Protein AF-A0A7R7H8F1-F1 (afdb_monomer)

Foldseek 3Di:
DDDFDKDFAAFWDAWEWEWEDDVKIKIKIKTKDKHQKPAWADWDWAWDDDPAQDPQLETETTTMTTDHDPPDDIDRDIDMDMDMDMDIRQDQCQNRHNHGGNQWYKYDGNHDIDIDGDDDPVVLVVVVVDDDDDHDHDHDHPDPDDDLQACVPHVQVLQDPVNQVCCCVPVVDGPNDLVRCVVCVVVVLVDLVPDDDPPDHDDPVSSVSSVSCVVSVSHD

Mean predicted aligned error: 16.51 Å

Structure (mmCIF, N/CA/C/O backbone):
data_AF-A0A7R7H8F1-F1
#
_entry.id   AF-A0A7R7H8F1-F1
#
loop_
_atom_site.group_PDB
_atom_site.id
_atom_site.type_symbol
_atom_site.label_atom_id
_atom_site.label_alt_id
_atom_site.label_comp_id
_atom_site.label_asym_id
_atom_site.label_entity_id
_atom_site.label_seq_id
_atom_site.pdbx_PDB_ins_code
_atom_site.Cartn_x
_atom_site.Cartn_y
_atom_site.Cartn_z
_atom_site.occupancy
_atom_site.B_iso_or_equiv
_atom_site.auth_seq_id
_atom_site.auth_comp_id
_atom_site.auth_asym_id
_atom_site.auth_atom_id
_atom_site.pdbx_PDB_model_num
ATOM 1 N N . MET A 1 1 ? 22.118 14.966 -23.745 1.00 45.34 1 MET A N 1
ATOM 2 C CA . MET A 1 1 ? 21.900 14.270 -22.461 1.00 45.34 1 MET A CA 1
ATOM 3 C C . MET A 1 1 ? 20.793 13.262 -22.689 1.00 45.34 1 MET A C 1
ATOM 5 O O . MET A 1 1 ? 19.740 13.672 -23.158 1.00 45.34 1 MET A O 1
ATOM 9 N N . ALA A 1 2 ? 21.054 11.969 -22.500 1.00 52.97 2 ALA A N 1
ATOM 10 C CA . ALA A 1 2 ? 20.017 10.952 -22.645 1.00 52.97 2 ALA A CA 1
ATOM 11 C C . ALA A 1 2 ? 19.011 11.127 -21.501 1.00 52.97 2 ALA A C 1
ATOM 13 O O . ALA A 1 2 ? 19.402 11.197 -20.340 1.00 52.97 2 ALA A O 1
ATOM 14 N N . THR A 1 3 ? 17.736 11.294 -21.829 1.00 56.22 3 THR A N 1
ATOM 15 C CA . THR A 1 3 ? 16.681 11.455 -20.830 1.00 56.22 3 THR A CA 1
ATOM 16 C C . THR A 1 3 ? 16.406 10.089 -20.210 1.00 56.22 3 THR A C 1
ATOM 18 O O . THR A 1 3 ? 15.999 9.166 -20.918 1.00 56.22 3 THR A O 1
ATOM 21 N N . ALA A 1 4 ? 16.646 9.941 -18.906 1.00 67.12 4 ALA A N 1
ATOM 22 C CA . ALA A 1 4 ? 16.281 8.730 -18.181 1.00 67.12 4 ALA A CA 1
ATOM 23 C C . ALA A 1 4 ? 14.766 8.505 -18.317 1.00 67.12 4 ALA A C 1
ATOM 25 O O . ALA A 1 4 ? 13.969 9.407 -18.052 1.00 67.12 4 ALA A O 1
ATOM 26 N N . SER A 1 5 ? 14.366 7.322 -18.785 1.00 83.62 5 SER A N 1
ATOM 27 C CA . SER A 1 5 ? 12.956 6.983 -19.007 1.00 83.62 5 SER A CA 1
ATOM 28 C C . SER A 1 5 ? 12.442 6.098 -17.878 1.00 83.62 5 SER A C 1
ATOM 30 O O . SER A 1 5 ? 13.074 5.108 -17.513 1.00 83.62 5 SER A O 1
ATOM 32 N N . VAL A 1 6 ? 11.290 6.456 -17.315 1.00 91.50 6 VAL A N 1
ATOM 33 C CA . VAL A 1 6 ? 10.613 5.671 -16.276 1.00 91.50 6 VAL A CA 1
ATOM 34 C C . VAL A 1 6 ? 9.898 4.485 -16.928 1.00 91.50 6 VAL A C 1
ATOM 36 O O . VAL A 1 6 ? 9.242 4.638 -17.959 1.00 91.50 6 VAL A O 1
ATOM 39 N N . ALA A 1 7 ? 9.999 3.295 -16.337 1.00 92.12 7 ALA A N 1
ATOM 40 C CA . ALA A 1 7 ? 9.235 2.127 -16.769 1.00 92.12 7 ALA A CA 1
ATOM 41 C C . ALA A 1 7 ? 8.853 1.220 -15.597 1.00 92.12 7 ALA A C 1
ATOM 43 O O . ALA A 1 7 ? 9.494 1.243 -14.549 1.00 92.12 7 ALA A O 1
ATOM 44 N N . LYS A 1 8 ? 7.811 0.399 -15.789 1.00 92.62 8 LYS A N 1
ATOM 45 C CA . LYS A 1 8 ? 7.381 -0.581 -14.784 1.00 92.62 8 LYS A CA 1
ATOM 46 C C . LYS A 1 8 ? 8.463 -1.628 -14.537 1.00 92.62 8 LYS A C 1
ATOM 48 O O . LYS A 1 8 ? 9.100 -2.106 -15.479 1.00 92.62 8 LYS A O 1
ATOM 53 N N . VAL A 1 9 ? 8.626 -2.004 -13.273 1.00 92.69 9 VAL A N 1
ATOM 54 C CA . VAL A 1 9 ? 9.500 -3.110 -12.881 1.00 92.69 9 VAL A CA 1
ATOM 55 C C . VAL A 1 9 ? 8.929 -4.435 -13.382 1.00 92.69 9 VAL A C 1
ATOM 57 O O . VAL A 1 9 ? 7.732 -4.566 -13.651 1.00 92.69 9 VAL A O 1
ATOM 60 N N . TYR A 1 10 ? 9.788 -5.442 -13.512 1.00 91.19 10 TYR A N 1
ATOM 61 C CA . TYR A 1 10 ? 9.392 -6.716 -14.095 1.00 91.19 10 TYR A CA 1
ATOM 62 C C . TYR A 1 10 ? 8.406 -7.479 -13.200 1.00 91.19 10 TYR A C 1
ATOM 64 O O . TYR A 1 10 ? 7.364 -7.922 -13.683 1.00 91.19 10 TYR A O 1
ATOM 72 N N . ALA A 1 11 ? 8.695 -7.611 -11.904 1.00 89.56 11 ALA A N 1
ATOM 73 C CA . ALA A 1 11 ? 7.851 -8.343 -10.956 1.00 89.56 11 ALA A CA 1
ATOM 74 C C . ALA A 1 11 ? 7.870 -7.710 -9.560 1.00 89.56 11 ALA A C 1
ATOM 76 O O . ALA A 1 11 ? 8.879 -7.121 -9.176 1.00 89.56 11 ALA A O 1
ATOM 77 N N . VAL A 1 12 ? 6.793 -7.898 -8.791 1.00 92.69 12 VAL A N 1
ATOM 78 C CA . VAL A 1 12 ? 6.728 -7.606 -7.347 1.00 92.69 12 VAL A CA 1
ATOM 79 C C . VAL A 1 12 ? 6.776 -8.909 -6.555 1.00 92.69 12 VAL A C 1
ATOM 81 O O . VAL A 1 12 ? 5.942 -9.795 -6.750 1.00 92.69 12 VAL A O 1
ATOM 84 N N . ASP A 1 13 ? 7.724 -9.014 -5.632 1.00 88.25 13 ASP A N 1
ATOM 85 C CA . ASP A 1 13 ? 7.939 -10.199 -4.800 1.00 88.25 13 ASP A CA 1
ATOM 86 C C . ASP A 1 13 ? 7.329 -10.029 -3.407 1.00 88.25 13 ASP A C 1
ATOM 88 O O . ASP A 1 13 ? 6.681 -10.941 -2.888 1.00 88.25 13 ASP A O 1
ATOM 92 N N . GLU A 1 14 ? 7.471 -8.842 -2.823 1.00 88.75 14 GLU A N 1
ATOM 93 C CA . GLU A 1 14 ? 7.018 -8.522 -1.472 1.00 88.75 14 GLU A CA 1
ATOM 94 C C . GLU A 1 14 ? 6.316 -7.164 -1.476 1.00 88.75 14 GLU A C 1
ATOM 96 O O . GLU A 1 14 ? 6.792 -6.211 -2.093 1.00 88.75 14 GLU A O 1
ATOM 101 N N . LEU A 1 15 ? 5.174 -7.091 -0.796 1.00 91.69 15 LEU A N 1
ATOM 102 C CA . LEU A 1 15 ? 4.429 -5.862 -0.565 1.00 91.69 15 LEU A CA 1
ATOM 103 C C . LEU A 1 15 ? 4.109 -5.805 0.925 1.00 91.69 15 LEU A C 1
ATOM 105 O O . LEU A 1 15 ? 3.525 -6.740 1.473 1.00 91.69 15 LEU A O 1
ATOM 109 N N . GLY A 1 16 ? 4.540 -4.730 1.568 1.00 87.06 16 GLY A N 1
ATOM 110 C CA . GLY A 1 16 ? 4.325 -4.448 2.971 1.00 87.06 16 GLY A CA 1
ATOM 111 C C . GLY A 1 16 ? 3.616 -3.115 3.121 1.00 87.06 16 GLY A C 1
ATOM 112 O O . GLY A 1 16 ? 3.885 -2.153 2.405 1.00 87.06 16 GLY A O 1
ATOM 113 N N . VAL A 1 17 ? 2.693 -3.063 4.069 1.00 88.00 17 VAL A N 1
ATOM 114 C CA . VAL A 1 17 ? 1.985 -1.841 4.426 1.00 88.00 17 VAL A CA 1
ATOM 115 C C . VAL A 1 17 ? 2.057 -1.708 5.931 1.00 88.00 17 VAL A C 1
ATOM 117 O O . VAL A 1 17 ? 1.708 -2.638 6.659 1.00 88.00 17 VAL A O 1
ATOM 120 N N . ARG A 1 18 ? 2.539 -0.560 6.394 1.00 83.12 18 ARG A N 1
ATOM 121 C CA . ARG A 1 18 ? 2.600 -0.208 7.805 1.00 83.12 18 ARG A CA 1
ATOM 122 C C . ARG A 1 18 ? 1.797 1.057 8.020 1.00 83.12 18 ARG A C 1
ATOM 124 O O . ARG A 1 18 ? 1.945 2.044 7.310 1.00 83.12 18 ARG A O 1
ATOM 131 N N . ILE A 1 19 ? 0.938 1.008 9.019 1.00 80.06 19 ILE A N 1
ATOM 132 C CA . ILE A 1 19 ? 0.034 2.090 9.371 1.00 80.06 19 ILE A CA 1
ATOM 133 C C . ILE A 1 19 ? 0.381 2.532 10.782 1.00 80.06 19 ILE A C 1
ATOM 135 O O . ILE A 1 19 ? 0.448 1.700 11.688 1.00 80.06 19 ILE A O 1
ATOM 139 N N . THR A 1 20 ? 0.525 3.838 10.983 1.00 73.31 20 THR A N 1
ATOM 140 C CA . THR A 1 20 ? 0.686 4.413 12.321 1.00 73.31 20 THR A CA 1
ATOM 141 C C . THR A 1 20 ? -0.562 5.197 12.712 1.00 73.31 20 THR A C 1
ATOM 143 O O . THR A 1 20 ? -1.017 6.053 11.964 1.00 73.31 20 THR A O 1
ATOM 146 N N . THR A 1 21 ? -1.111 4.939 13.901 1.00 64.31 21 THR A N 1
ATOM 147 C CA . THR A 1 21 ? -2.336 5.577 14.425 1.00 64.31 21 THR A CA 1
ATOM 148 C C . THR A 1 21 ? -2.023 6.612 15.516 1.00 64.31 21 THR A C 1
ATOM 150 O O . THR A 1 21 ? -2.569 6.555 16.617 1.00 64.31 21 THR A O 1
ATOM 153 N N . THR A 1 22 ? -1.088 7.529 15.260 1.00 62.00 22 THR A N 1
ATOM 154 C CA . THR A 1 22 ? -0.777 8.671 16.147 1.00 62.00 22 THR A CA 1
ATOM 155 C C . THR A 1 22 ? -1.611 9.905 15.765 1.00 62.00 22 THR A C 1
ATOM 157 O O . THR A 1 22 ? -2.428 9.844 14.850 1.00 62.00 22 THR A O 1
ATOM 160 N N . LYS A 1 23 ? -1.415 11.052 16.448 1.00 59.12 23 LYS A N 1
ATOM 161 C CA . LYS A 1 23 ? -2.092 12.337 16.135 1.00 59.12 23 LYS A CA 1
ATOM 162 C C . LYS A 1 23 ? -2.010 12.742 14.653 1.00 59.12 23 LYS A C 1
ATOM 164 O O . LYS A 1 23 ? -2.860 13.501 14.204 1.00 59.12 23 LYS A O 1
ATOM 169 N N . LYS A 1 24 ? -0.993 12.257 13.935 1.00 67.19 24 LYS A N 1
ATOM 170 C CA . LYS A 1 24 ? -0.834 12.370 12.486 1.00 67.19 24 LYS A CA 1
ATOM 171 C C . LYS A 1 24 ? -0.622 10.972 11.909 1.00 67.19 24 LYS A C 1
ATOM 173 O O . LYS A 1 24 ? 0.498 10.458 12.003 1.00 67.19 24 LYS A O 1
ATOM 178 N N . PRO A 1 25 ? -1.677 10.312 11.407 1.00 70.00 25 PRO A N 1
ATOM 179 C CA . PRO A 1 25 ? -1.527 8.981 10.858 1.00 70.00 25 PRO A CA 1
ATOM 180 C C . PRO A 1 25 ? -0.714 9.056 9.570 1.00 70.00 25 PRO A C 1
ATOM 182 O O . PRO A 1 25 ? -1.026 9.837 8.677 1.00 70.00 25 PRO A O 1
ATOM 185 N N . TRP A 1 26 ? 0.339 8.253 9.478 1.00 79.69 26 TRP A N 1
ATOM 186 C CA . TRP A 1 26 ? 1.116 8.104 8.254 1.00 79.69 26 TRP A CA 1
ATOM 187 C C . TRP A 1 26 ? 1.090 6.645 7.822 1.00 79.69 26 TRP A C 1
ATOM 189 O O . TRP A 1 26 ? 1.075 5.719 8.646 1.00 79.69 26 TRP A O 1
ATOM 199 N N . LEU A 1 27 ? 1.022 6.471 6.511 1.00 86.75 27 LEU A N 1
ATOM 200 C CA . LEU A 1 27 ? 0.967 5.196 5.829 1.00 86.75 27 LEU A CA 1
ATOM 201 C C . LEU A 1 27 ? 2.304 4.991 5.126 1.00 86.75 27 LEU A C 1
ATOM 203 O O . LEU A 1 27 ? 2.724 5.819 4.322 1.00 86.75 27 LEU A O 1
ATOM 207 N N . LEU A 1 28 ? 2.959 3.884 5.440 1.00 89.81 28 LEU A N 1
ATOM 208 C CA . LEU A 1 28 ? 4.234 3.493 4.873 1.00 89.81 28 LEU A CA 1
ATOM 209 C C . LEU A 1 28 ? 4.042 2.254 4.014 1.00 89.81 28 LEU A C 1
ATOM 211 O O . LEU A 1 28 ? 3.647 1.198 4.512 1.00 89.81 28 LEU A O 1
ATOM 215 N N . ILE A 1 29 ? 4.330 2.381 2.728 1.00 91.69 29 ILE A N 1
ATOM 216 C CA . ILE A 1 29 ? 4.192 1.303 1.757 1.00 91.69 29 ILE A CA 1
ATOM 217 C C . ILE A 1 29 ? 5.591 0.880 1.341 1.00 91.69 29 ILE A C 1
ATOM 219 O O . ILE A 1 29 ? 6.345 1.674 0.787 1.00 91.69 29 ILE A O 1
ATOM 223 N N . THR A 1 30 ? 5.936 -0.377 1.588 1.00 93.69 30 THR A N 1
ATOM 224 C CA . THR A 1 30 ? 7.207 -0.965 1.172 1.00 93.69 30 THR A CA 1
ATOM 225 C C . THR A 1 30 ? 6.954 -1.985 0.076 1.00 93.69 30 THR A C 1
ATOM 227 O O . THR A 1 30 ? 6.114 -2.872 0.209 1.00 93.69 30 THR A O 1
ATOM 230 N N . ALA A 1 31 ? 7.681 -1.882 -1.030 1.00 93.88 31 ALA A N 1
ATOM 231 C CA . ALA A 1 31 ? 7.593 -2.853 -2.112 1.00 93.88 31 ALA A CA 1
ATOM 232 C C . ALA A 1 31 ? 8.989 -3.335 -2.494 1.00 93.88 31 ALA A C 1
ATOM 234 O O . ALA A 1 31 ? 9.917 -2.542 -2.663 1.00 93.88 31 ALA A O 1
ATOM 235 N N . ARG A 1 32 ? 9.134 -4.652 -2.651 1.00 94.75 32 ARG A N 1
ATOM 236 C CA . ARG A 1 32 ? 10.327 -5.282 -3.221 1.00 94.75 32 ARG A CA 1
ATOM 237 C C . ARG A 1 32 ? 9.949 -6.076 -4.450 1.00 94.75 32 ARG A C 1
ATOM 239 O O . ARG A 1 32 ? 8.924 -6.754 -4.486 1.00 94.75 32 ARG A O 1
ATOM 246 N N . GLY A 1 33 ? 10.798 -6.006 -5.455 1.00 92.38 33 GLY A N 1
A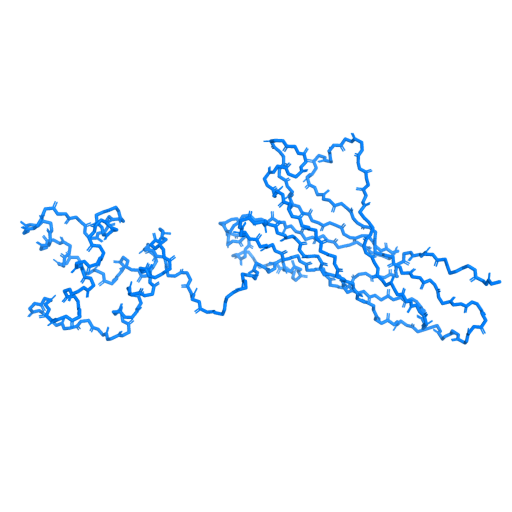TOM 247 C CA . GLY A 1 33 ? 10.575 -6.637 -6.737 1.00 92.38 33 GLY A CA 1
ATOM 248 C C . GLY A 1 33 ? 11.870 -6.897 -7.479 1.00 92.38 33 GLY A C 1
ATOM 249 O O . GLY A 1 33 ? 12.967 -6.792 -6.929 1.00 92.38 33 GLY A O 1
ATOM 250 N N . ARG A 1 34 ? 11.728 -7.223 -8.760 1.00 92.81 34 ARG A N 1
ATOM 251 C CA . ARG A 1 34 ? 12.833 -7.507 -9.674 1.00 92.81 34 ARG A CA 1
ATOM 252 C C . ARG A 1 34 ? 12.670 -6.722 -10.965 1.00 92.81 34 ARG A C 1
ATOM 254 O O . ARG A 1 34 ? 11.554 -6.524 -11.446 1.00 92.81 34 ARG A O 1
ATOM 261 N N . VAL A 1 35 ? 13.792 -6.319 -11.545 1.00 93.50 35 VAL A N 1
ATOM 262 C CA . VAL A 1 35 ? 13.905 -5.746 -12.895 1.00 93.50 35 VAL A CA 1
ATOM 263 C C . VAL A 1 35 ? 14.639 -6.717 -13.815 1.00 93.50 35 VAL A C 1
ATOM 265 O O . VAL A 1 35 ? 15.304 -7.634 -13.346 1.00 93.50 35 VAL A O 1
ATOM 268 N N . ASN A 1 36 ? 14.504 -6.540 -15.127 1.00 89.81 36 ASN A N 1
ATOM 269 C CA . ASN A 1 36 ? 15.007 -7.470 -16.144 1.00 89.81 36 ASN A CA 1
ATOM 270 C C . ASN A 1 36 ? 16.481 -7.266 -16.542 1.00 89.81 36 ASN A C 1
ATOM 272 O O . ASN A 1 36 ? 17.008 -8.057 -17.324 1.00 89.81 36 ASN A O 1
ATOM 276 N 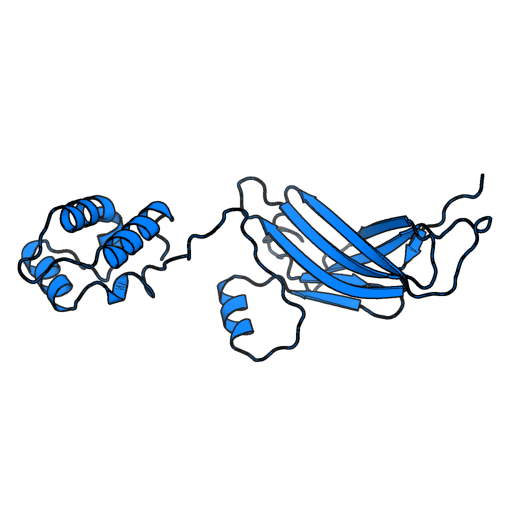N . SER A 1 37 ? 17.137 -6.218 -16.045 1.00 89.38 37 SER A N 1
ATOM 277 C CA . SER A 1 37 ? 18.546 -5.941 -16.325 1.00 89.38 37 SER A CA 1
ATOM 278 C C . SER A 1 37 ? 19.223 -5.216 -15.164 1.00 89.38 37 SER A C 1
ATOM 280 O O . SER A 1 37 ? 18.564 -4.726 -14.247 1.00 89.38 37 SER A O 1
ATOM 282 N N . THR A 1 38 ? 20.550 -5.105 -15.209 1.00 89.00 38 THR A N 1
ATOM 283 C CA . THR A 1 38 ? 21.306 -4.259 -14.276 1.00 89.00 38 THR A CA 1
ATOM 284 C C . THR A 1 38 ? 21.175 -2.775 -14.617 1.00 89.00 38 THR A C 1
ATOM 286 O O . THR A 1 38 ? 20.898 -2.399 -15.756 1.00 89.00 38 THR A O 1
ATOM 289 N N . GLY A 1 39 ? 21.438 -1.920 -13.627 1.00 87.94 39 GLY A N 1
ATOM 290 C CA . GLY A 1 39 ? 21.584 -0.475 -13.823 1.00 87.94 39 GLY A CA 1
ATOM 291 C C . GLY A 1 39 ? 20.296 0.343 -13.714 1.00 87.94 39 GLY A C 1
ATOM 292 O O . GLY A 1 39 ? 20.358 1.555 -13.897 1.00 87.94 39 GLY A O 1
ATOM 293 N N . TRP A 1 40 ? 19.163 -0.284 -13.391 1.00 91.62 40 TRP A N 1
ATOM 294 C CA . TRP A 1 40 ? 17.946 0.436 -13.008 1.00 91.62 40 TRP A CA 1
ATOM 295 C C . TRP A 1 40 ? 18.163 1.222 -11.715 1.00 91.62 40 TRP A C 1
ATOM 297 O O . TRP A 1 40 ? 18.929 0.798 -10.845 1.00 91.62 40 TRP A O 1
ATOM 307 N N . ARG A 1 41 ? 17.503 2.374 -11.592 1.00 91.31 41 ARG A N 1
ATOM 308 C CA . ARG A 1 41 ? 17.664 3.296 -10.455 1.00 91.31 41 ARG A CA 1
ATOM 309 C C . ARG A 1 41 ? 16.326 3.885 -10.034 1.00 91.31 41 ARG A C 1
ATOM 311 O O . ARG A 1 41 ? 15.348 3.756 -10.759 1.00 91.31 41 ARG A O 1
ATOM 318 N N . GLU A 1 42 ? 16.316 4.532 -8.870 1.00 92.12 42 GLU A N 1
ATOM 319 C CA . GLU A 1 42 ? 15.193 5.346 -8.378 1.00 92.12 42 GLU A CA 1
ATOM 320 C C . GLU A 1 42 ? 13.841 4.642 -8.508 1.00 92.12 42 GLU A C 1
ATOM 322 O O . GLU A 1 42 ? 12.953 5.049 -9.254 1.00 92.12 42 GLU A O 1
ATOM 327 N N . ALA A 1 43 ? 13.710 3.530 -7.798 1.00 94.00 43 ALA A N 1
ATOM 328 C CA . ALA A 1 43 ? 12.473 2.781 -7.788 1.00 94.00 43 ALA A CA 1
ATOM 329 C C . ALA A 1 43 ? 11.422 3.508 -6.949 1.00 94.00 43 ALA A C 1
ATOM 331 O O . ALA A 1 43 ? 11.700 3.941 -5.830 1.00 94.00 43 ALA A O 1
ATOM 332 N N . GLN A 1 44 ? 10.221 3.642 -7.494 1.00 95.19 44 GLN A N 1
ATOM 333 C CA . GLN A 1 44 ? 9.154 4.463 -6.938 1.00 95.19 44 GLN A CA 1
ATOM 334 C C . GLN A 1 44 ? 7.796 3.788 -7.140 1.00 95.19 44 GLN A C 1
ATOM 336 O O . GLN A 1 44 ? 7.588 3.024 -8.088 1.00 95.19 44 GLN A O 1
ATOM 341 N N . LEU A 1 45 ? 6.861 4.095 -6.245 1.00 95.19 45 LEU A N 1
ATOM 342 C CA . LEU A 1 45 ? 5.453 3.741 -6.388 1.00 95.19 45 LEU A CA 1
ATOM 343 C C . LEU A 1 45 ? 4.690 4.962 -6.886 1.00 95.19 45 LEU A C 1
ATOM 345 O O . LEU A 1 45 ? 4.698 6.009 -6.243 1.00 95.19 45 LEU A O 1
ATOM 349 N N . VAL A 1 46 ? 4.011 4.817 -8.019 1.00 94.81 46 VAL A N 1
ATOM 350 C CA . VAL A 1 46 ? 3.177 5.873 -8.597 1.00 94.81 46 VAL A CA 1
ATOM 351 C C . VAL A 1 46 ? 1.718 5.519 -8.360 1.00 94.81 46 VAL A C 1
ATOM 353 O O . VAL A 1 46 ? 1.235 4.513 -8.873 1.00 94.81 46 VAL A O 1
ATOM 356 N N . ALA A 1 47 ? 1.022 6.327 -7.563 1.00 92.88 47 ALA A N 1
ATOM 357 C CA . ALA A 1 47 ? -0.389 6.119 -7.251 1.00 92.88 47 ALA A CA 1
ATOM 358 C C . ALA A 1 47 ? -1.281 6.383 -8.472 1.00 92.88 47 ALA A C 1
ATOM 360 O O . ALA A 1 47 ? -1.092 7.369 -9.190 1.00 92.88 47 ALA A O 1
ATOM 361 N N . TYR A 1 48 ? -2.295 5.543 -8.674 1.00 91.12 48 TYR A N 1
ATOM 362 C CA . TYR A 1 48 ? -3.348 5.815 -9.648 1.00 91.12 48 TYR A CA 1
ATOM 363 C C . TYR A 1 48 ? -4.205 6.978 -9.154 1.00 91.12 48 TYR A C 1
ATOM 365 O O . TYR A 1 48 ? -4.646 7.005 -8.004 1.00 91.12 48 TYR A O 1
ATOM 373 N N . THR A 1 49 ? -4.442 7.946 -10.038 1.00 87.44 49 THR A N 1
ATOM 374 C CA . THR A 1 49 ? -5.370 9.047 -9.774 1.00 87.44 49 THR A CA 1
ATOM 375 C C . THR A 1 49 ? -6.753 8.650 -10.261 1.00 87.44 49 THR A C 1
ATOM 377 O O . THR A 1 49 ? -6.947 8.387 -11.448 1.00 87.44 49 THR A O 1
ATOM 380 N N . TYR A 1 50 ? -7.716 8.626 -9.348 1.00 84.06 50 TYR A N 1
ATOM 381 C CA . TYR A 1 50 ? -9.091 8.260 -9.652 1.00 84.06 50 TYR A CA 1
ATOM 382 C C . TYR A 1 50 ? -9.971 9.501 -9.768 1.00 84.06 50 TYR A C 1
ATOM 384 O O . TYR A 1 50 ? -9.939 10.381 -8.913 1.00 84.06 50 TYR A O 1
ATOM 392 N N . LEU A 1 51 ? -10.806 9.542 -10.808 1.00 84.75 51 LEU A N 1
ATOM 393 C CA . LEU A 1 51 ? -11.896 10.520 -10.910 1.00 84.75 51 LEU A CA 1
ATOM 394 C C . LEU A 1 51 ? -13.111 10.110 -10.063 1.00 84.75 51 LEU A C 1
ATOM 396 O O . LEU A 1 51 ? -13.916 10.946 -9.669 1.00 84.75 51 LEU A O 1
ATOM 400 N N . THR A 1 52 ? -13.267 8.814 -9.796 1.00 84.38 52 THR A N 1
ATOM 401 C CA . THR A 1 52 ? -14.349 8.241 -8.989 1.00 84.38 52 THR A CA 1
ATOM 402 C C . THR A 1 52 ? -13.759 7.164 -8.098 1.00 84.38 52 THR A C 1
ATOM 404 O O . THR A 1 52 ? -12.960 6.361 -8.576 1.00 84.38 52 THR A O 1
ATOM 407 N N . ALA A 1 53 ? -14.141 7.155 -6.818 1.00 83.44 53 ALA A N 1
ATOM 408 C CA . ALA A 1 53 ? -13.638 6.177 -5.864 1.00 83.44 53 ALA A CA 1
ATOM 409 C C . ALA A 1 53 ? -13.880 4.740 -6.375 1.00 83.44 53 ALA A C 1
ATOM 411 O O . ALA A 1 53 ? -14.993 4.432 -6.819 1.00 83.44 53 ALA A O 1
ATOM 412 N N . PRO A 1 54 ? -12.861 3.868 -6.341 1.00 86.25 54 PRO A N 1
ATOM 413 C CA . PRO A 1 54 ? -12.986 2.489 -6.791 1.00 86.25 54 PRO A CA 1
ATOM 414 C C . PRO A 1 54 ? -13.949 1.723 -5.883 1.00 86.25 54 PRO A C 1
ATOM 416 O O . PRO A 1 54 ? -13.877 1.862 -4.667 1.00 86.25 54 PRO A O 1
ATOM 419 N N . ALA A 1 55 ? -14.819 0.884 -6.455 1.00 83.38 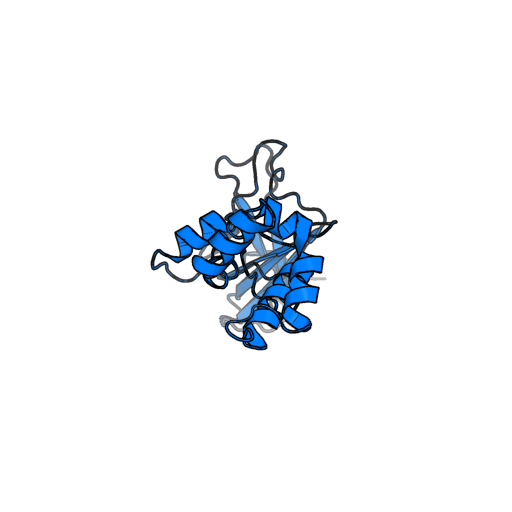55 ALA A N 1
ATOM 420 C CA . ALA A 1 55 ? -15.851 0.152 -5.708 1.00 83.38 55 ALA A CA 1
ATOM 421 C C . ALA A 1 55 ? -15.280 -0.752 -4.597 1.00 83.38 55 ALA A C 1
ATOM 423 O O . ALA A 1 55 ? -15.888 -0.885 -3.536 1.00 83.38 55 ALA A O 1
ATOM 424 N N . ASP A 1 56 ? -14.089 -1.309 -4.819 1.00 84.69 56 ASP A N 1
ATOM 425 C CA . ASP A 1 56 ? -13.414 -2.206 -3.876 1.00 84.69 56 ASP A CA 1
ATOM 426 C C . ASP A 1 56 ? -12.725 -1.449 -2.722 1.00 84.69 56 ASP A C 1
ATOM 428 O O . ASP A 1 56 ? -12.317 -2.051 -1.730 1.00 84.69 56 ASP A O 1
ATOM 432 N N . GLY A 1 57 ? -12.582 -0.120 -2.825 1.00 85.56 57 GLY A N 1
ATOM 433 C CA . GLY A 1 57 ? -11.888 0.708 -1.830 1.00 85.56 57 GLY A CA 1
ATOM 434 C C . GLY A 1 57 ? -10.376 0.481 -1.763 1.00 85.56 57 GLY A C 1
ATOM 435 O O . GLY A 1 57 ? -9.741 0.869 -0.780 1.00 85.56 57 GLY A O 1
ATOM 436 N N . VAL A 1 58 ? -9.795 -0.133 -2.792 1.00 90.44 58 VAL A N 1
ATOM 437 C CA . VAL A 1 58 ? -8.366 -0.454 -2.895 1.00 90.44 58 VAL A CA 1
ATOM 438 C C . VAL A 1 58 ? -7.649 0.627 -3.696 1.00 90.44 58 VAL A C 1
ATOM 440 O O . VAL A 1 58 ? -8.088 0.982 -4.788 1.00 90.44 58 VAL A O 1
ATOM 443 N N . GLN A 1 59 ? -6.541 1.147 -3.165 1.00 90.88 59 GLN A N 1
ATOM 444 C CA . GLN A 1 59 ? -5.690 2.096 -3.886 1.00 90.88 59 GLN A CA 1
ATOM 445 C C . GLN A 1 59 ? -4.669 1.335 -4.727 1.00 90.88 59 GLN A C 1
ATOM 447 O O . GLN A 1 59 ? -3.888 0.537 -4.199 1.00 90.88 59 GLN A O 1
ATOM 452 N N . GLU A 1 60 ? -4.641 1.616 -6.028 1.00 94.00 60 GLU A N 1
ATOM 453 C CA . GLU A 1 60 ? -3.671 1.009 -6.936 1.00 94.00 60 GLU A CA 1
ATOM 454 C C . GLU A 1 60 ? -2.430 1.888 -7.110 1.00 94.00 60 GLU A C 1
ATOM 456 O O . GLU A 1 60 ? -2.488 3.125 -7.089 1.00 94.00 60 GLU A O 1
ATOM 461 N N . PHE A 1 61 ? -1.294 1.220 -7.294 1.00 95.25 61 PHE A N 1
ATOM 462 C CA . PHE A 1 61 ? 0.007 1.810 -7.564 1.00 95.25 61 PHE A CA 1
ATOM 463 C C . PHE A 1 61 ? 0.710 1.051 -8.689 1.00 95.25 61 PHE A C 1
ATOM 465 O O . PHE A 1 61 ? 0.641 -0.176 -8.769 1.00 95.25 61 PHE A O 1
ATOM 472 N N . ASP A 1 62 ? 1.459 1.771 -9.515 1.00 95.81 62 ASP A N 1
ATOM 473 C CA . ASP A 1 62 ? 2.431 1.190 -10.431 1.00 95.81 62 ASP A CA 1
ATOM 474 C C . ASP A 1 62 ? 3.816 1.197 -9.789 1.00 95.81 62 ASP A C 1
ATOM 476 O O . ASP A 1 62 ? 4.300 2.240 -9.346 1.00 95.81 62 ASP A O 1
ATOM 480 N N . PHE A 1 63 ? 4.478 0.039 -9.776 1.00 95.94 63 PHE A N 1
ATOM 481 C CA . PHE A 1 63 ? 5.872 -0.039 -9.362 1.00 95.94 63 PHE A CA 1
ATOM 482 C C . PHE A 1 63 ? 6.771 0.238 -10.564 1.00 95.94 63 PHE A C 1
ATOM 484 O O . PHE A 1 63 ? 6.868 -0.566 -11.495 1.00 95.94 63 PHE A O 1
ATOM 491 N N . VAL A 1 64 ? 7.416 1.401 -10.547 1.00 95.88 64 VAL A N 1
ATOM 492 C CA . VAL A 1 64 ? 8.260 1.898 -11.631 1.00 95.88 64 VAL A CA 1
ATOM 493 C C . VAL A 1 64 ? 9.679 2.170 -11.152 1.00 95.88 64 VAL A C 1
ATOM 495 O O . VAL A 1 64 ? 9.937 2.334 -9.964 1.00 95.88 64 VAL A O 1
ATOM 498 N N . ALA A 1 65 ? 10.615 2.207 -12.088 1.00 94.50 65 ALA A N 1
ATOM 499 C CA . ALA A 1 65 ? 11.994 2.605 -11.853 1.00 94.50 65 ALA A CA 1
ATOM 500 C C . ALA A 1 65 ? 12.553 3.289 -13.107 1.00 94.50 65 ALA A C 1
ATOM 502 O O . ALA A 1 65 ? 12.026 3.126 -14.215 1.00 94.50 65 ALA A O 1
ATOM 503 N N . LEU A 1 66 ? 13.628 4.054 -12.942 1.00 93.69 66 LEU A N 1
ATOM 504 C CA . LEU A 1 66 ? 14.370 4.623 -14.059 1.00 93.69 66 LEU A CA 1
ATOM 505 C C . LEU A 1 66 ? 15.135 3.527 -14.789 1.00 93.69 66 LEU A C 1
ATOM 507 O O . LEU A 1 66 ? 15.887 2.756 -14.181 1.00 93.69 66 LEU A O 1
ATOM 511 N N . ARG A 1 67 ? 14.955 3.485 -16.111 1.00 91.19 67 ARG A N 1
ATOM 512 C CA . ARG A 1 67 ? 15.718 2.596 -16.977 1.00 91.19 67 ARG A CA 1
ATOM 513 C C . ARG A 1 67 ? 17.198 2.972 -16.959 1.00 91.19 67 ARG A C 1
ATOM 515 O O . ARG A 1 67 ? 17.521 4.160 -16.932 1.00 91.19 67 ARG A O 1
ATOM 522 N N . PRO A 1 68 ? 18.089 1.972 -17.037 1.00 89.44 68 PRO A N 1
ATOM 523 C CA . PRO A 1 68 ? 19.511 2.214 -17.220 1.00 89.44 68 PRO A CA 1
ATOM 524 C C . PRO A 1 68 ? 19.779 3.014 -18.496 1.00 89.44 68 PRO A C 1
ATOM 526 O O . PRO A 1 68 ? 19.129 2.804 -19.525 1.00 89.44 68 PRO A O 1
ATOM 529 N N . ASP A 1 69 ? 20.786 3.885 -18.437 1.00 86.38 69 ASP A N 1
ATOM 530 C CA . ASP A 1 69 ? 21.229 4.640 -19.602 1.00 86.38 69 ASP A CA 1
ATOM 531 C C . ASP A 1 69 ? 21.659 3.687 -20.728 1.00 86.38 69 ASP A C 1
ATOM 533 O O . ASP A 1 69 ? 22.411 2.735 -20.482 1.00 86.38 69 ASP A O 1
ATOM 537 N N . PRO A 1 70 ? 21.236 3.936 -21.979 1.00 78.38 70 PRO A N 1
ATOM 538 C CA . PRO A 1 70 ? 21.590 3.083 -23.112 1.00 78.38 70 PRO A CA 1
ATOM 539 C C . PRO A 1 70 ? 23.094 3.098 -23.432 1.00 78.38 70 PRO A C 1
ATOM 541 O O . PRO A 1 70 ? 23.567 2.232 -24.158 1.00 78.38 70 PRO A O 1
ATOM 544 N N . GLY A 1 71 ? 23.849 4.067 -22.899 1.00 79.00 71 GLY A N 1
ATOM 545 C CA . GLY A 1 71 ? 25.306 4.155 -23.041 1.00 79.00 71 GLY A CA 1
ATOM 546 C C . GLY A 1 71 ? 26.104 3.319 -22.034 1.00 79.00 71 GLY A C 1
ATOM 547 O O . GLY A 1 71 ? 27.315 3.187 -22.192 1.00 79.00 71 GLY A O 1
ATOM 548 N N . ASN A 1 72 ? 25.455 2.748 -21.015 1.00 81.12 72 ASN A N 1
ATOM 549 C CA . ASN A 1 72 ? 26.118 1.928 -20.003 1.00 81.12 72 ASN A CA 1
ATOM 550 C C . ASN A 1 72 ? 25.938 0.437 -20.306 1.00 81.12 72 ASN A C 1
ATOM 552 O O . ASN A 1 72 ? 24.933 0.026 -20.879 1.00 81.12 72 ASN A O 1
ATOM 556 N N . ALA A 1 73 ? 26.893 -0.395 -19.881 1.00 78.62 73 ALA A N 1
ATOM 557 C CA . ALA A 1 73 ? 26.771 -1.844 -20.009 1.00 78.62 73 ALA A CA 1
ATOM 558 C C . ALA A 1 73 ? 25.579 -2.367 -19.182 1.00 78.62 73 ALA A C 1
ATOM 560 O O . ALA A 1 73 ? 25.514 -2.165 -17.966 1.00 78.62 73 ALA A O 1
ATOM 561 N N . GLN A 1 74 ? 24.644 -3.049 -19.848 1.00 85.12 74 GLN A N 1
ATOM 562 C CA . GLN A 1 74 ? 23.448 -3.638 -19.243 1.00 85.12 74 GLN A CA 1
ATOM 563 C C . GLN A 1 74 ? 23.520 -5.156 -19.369 1.00 85.12 74 GLN A C 1
ATOM 565 O O . GLN A 1 74 ? 23.547 -5.695 -20.474 1.00 85.12 74 GLN A O 1
ATOM 570 N N . LEU A 1 75 ? 23.546 -5.853 -18.236 1.00 88.69 75 LEU A N 1
ATOM 571 C CA . LEU A 1 75 ? 23.497 -7.308 -18.211 1.00 88.69 75 LEU A CA 1
ATOM 572 C C . LEU A 1 75 ? 22.032 -7.752 -18.092 1.00 88.69 75 LEU A C 1
ATOM 574 O O . LEU A 1 75 ? 21.326 -7.226 -17.226 1.00 88.69 75 LEU A O 1
ATOM 578 N N . PRO A 1 76 ? 21.560 -8.705 -18.919 1.00 88.06 76 PRO A N 1
ATOM 579 C CA . PRO A 1 76 ? 20.178 -9.188 -18.906 1.00 88.06 76 PRO A CA 1
ATOM 580 C C . PRO A 1 76 ? 19.950 -10.180 -17.753 1.00 88.06 76 PRO A C 1
ATOM 582 O O . PRO A 1 76 ? 19.671 -11.359 -17.962 1.00 88.06 76 PRO A O 1
ATOM 585 N N . VAL A 1 77 ? 20.126 -9.711 -16.518 1.00 90.88 77 VAL A N 1
ATOM 586 C CA . VAL A 1 77 ? 19.957 -10.497 -15.292 1.00 90.88 77 VAL A CA 1
ATOM 587 C C . VAL A 1 77 ? 18.887 -9.877 -14.401 1.00 90.88 77 VAL A C 1
ATOM 589 O O . VAL A 1 77 ? 18.784 -8.653 -14.278 1.00 90.88 77 VAL A O 1
ATOM 592 N N . LEU A 1 78 ? 18.098 -10.741 -13.754 1.00 90.19 78 LEU A N 1
ATOM 593 C CA . LEU A 1 78 ? 17.088 -10.316 -12.792 1.00 90.19 78 LEU A CA 1
ATOM 594 C C . LEU A 1 78 ? 17.759 -9.669 -11.580 1.00 90.19 78 LEU A C 1
ATOM 596 O O . LEU A 1 78 ? 18.419 -10.348 -10.796 1.00 90.19 78 LEU A O 1
ATOM 600 N N . THR A 1 79 ? 17.573 -8.361 -11.430 1.00 91.38 79 THR A N 1
ATOM 601 C CA . THR A 1 79 ? 18.188 -7.579 -10.348 1.00 91.38 79 THR A CA 1
ATOM 602 C C . THR A 1 79 ? 17.113 -7.166 -9.342 1.00 91.38 79 THR A C 1
ATOM 604 O O . THR A 1 79 ? 16.045 -6.715 -9.768 1.00 91.38 79 THR A O 1
ATOM 607 N N . PRO A 1 80 ? 17.337 -7.329 -8.025 1.00 93.50 80 PRO A N 1
ATOM 608 C CA . PRO A 1 80 ? 16.373 -6.913 -7.015 1.00 93.50 80 PRO A CA 1
ATOM 609 C C . PRO A 1 80 ? 16.262 -5.389 -6.955 1.00 93.50 80 PRO A C 1
ATOM 611 O O . PRO A 1 80 ? 17.245 -4.668 -7.127 1.00 93.50 80 PRO A O 1
ATOM 614 N N . VAL A 1 81 ? 15.059 -4.903 -6.676 1.00 94.56 81 VAL A N 1
ATOM 615 C CA . VAL A 1 81 ? 14.760 -3.484 -6.516 1.00 94.56 81 VAL A CA 1
ATOM 616 C C . VAL A 1 81 ? 13.760 -3.292 -5.381 1.00 94.56 81 VAL A C 1
ATOM 618 O O . VAL A 1 81 ? 12.859 -4.109 -5.192 1.00 94.56 81 VAL A O 1
ATOM 621 N N . SER A 1 82 ? 13.913 -2.224 -4.607 1.00 94.00 82 SER A N 1
ATOM 622 C CA . SER A 1 82 ? 13.027 -1.911 -3.488 1.00 94.00 82 SER A CA 1
ATOM 623 C C . SER A 1 82 ? 12.681 -0.435 -3.452 1.00 94.00 82 SER A C 1
ATOM 625 O O . SER A 1 82 ? 13.483 0.400 -3.863 1.00 94.00 82 SER A O 1
ATOM 627 N N . THR A 1 83 ? 11.504 -0.127 -2.928 1.00 95.06 83 THR A N 1
ATOM 628 C CA . THR A 1 83 ? 11.023 1.237 -2.747 1.00 95.06 83 THR A CA 1
ATOM 629 C C . THR A 1 83 ? 10.191 1.338 -1.476 1.00 95.06 83 THR A C 1
ATOM 631 O O . THR A 1 83 ? 9.625 0.347 -1.000 1.00 95.06 83 THR A O 1
ATOM 634 N N . GLU A 1 84 ? 10.147 2.546 -0.937 1.00 93.75 84 GLU A N 1
ATOM 635 C CA . GLU A 1 84 ? 9.420 2.910 0.264 1.00 93.75 84 GLU A CA 1
ATOM 636 C C . GLU A 1 84 ? 8.705 4.233 -0.011 1.00 93.75 84 GLU A C 1
ATOM 638 O O . GLU A 1 84 ? 9.325 5.199 -0.457 1.00 93.75 84 GLU A O 1
ATOM 643 N N . LEU A 1 85 ? 7.388 4.246 0.184 1.00 91.25 85 LEU A N 1
ATOM 644 C CA . LEU A 1 85 ? 6.542 5.412 -0.021 1.00 91.25 85 LEU A CA 1
ATOM 645 C C . LEU A 1 85 ? 5.870 5.785 1.296 1.00 91.25 85 LEU A C 1
ATOM 647 O O . LEU A 1 85 ? 5.093 5.007 1.854 1.00 91.25 85 LEU A O 1
ATOM 651 N N . GLU A 1 86 ? 6.151 6.998 1.751 1.00 89.75 86 GLU A N 1
ATOM 652 C CA . GLU A 1 86 ? 5.529 7.617 2.914 1.00 89.75 86 GLU A CA 1
ATOM 653 C C . GLU A 1 86 ? 4.383 8.525 2.471 1.00 89.75 86 GLU A C 1
ATOM 655 O O . GLU A 1 86 ? 4.569 9.455 1.686 1.00 89.75 86 GLU A O 1
ATOM 660 N N . LEU A 1 87 ? 3.189 8.271 2.999 1.00 86.25 87 LEU A N 1
ATOM 661 C CA . LEU A 1 87 ? 2.016 9.112 2.808 1.00 86.25 87 LEU A CA 1
ATOM 662 C C . LEU A 1 87 ? 1.602 9.688 4.174 1.00 86.25 87 LEU A C 1
ATOM 664 O O . LEU A 1 87 ? 1.081 8.947 5.016 1.00 86.25 87 LEU A O 1
ATOM 668 N N . PRO A 1 88 ? 1.867 10.980 4.439 1.00 85.50 88 PRO A N 1
ATOM 669 C CA . PRO A 1 88 ? 1.489 11.627 5.691 1.00 85.50 88 PRO A CA 1
ATOM 670 C C . PRO A 1 88 ? -0.004 11.984 5.727 1.00 85.50 88 PRO A C 1
ATOM 672 O O . PRO A 1 88 ? -0.626 12.200 4.690 1.00 85.50 88 PRO A O 1
ATOM 675 N N . ASP A 1 89 ? -0.551 12.092 6.940 1.00 79.94 89 ASP A N 1
ATOM 676 C CA . ASP A 1 89 ? -1.917 12.552 7.237 1.00 79.94 89 ASP A CA 1
ATOM 677 C C . ASP A 1 89 ? -3.027 11.769 6.494 1.00 79.94 89 ASP A C 1
ATOM 679 O O . ASP A 1 89 ? -4.043 12.319 6.072 1.00 79.94 89 ASP A O 1
ATOM 683 N N . VAL A 1 90 ? -2.848 10.449 6.360 1.00 78.81 90 VAL A N 1
ATOM 684 C CA . VAL A 1 90 ? -3.784 9.558 5.657 1.00 78.81 90 VAL A CA 1
ATOM 685 C C . VAL A 1 90 ? -4.858 9.026 6.609 1.00 78.81 90 VAL A C 1
ATOM 687 O O . VAL A 1 90 ? -4.600 8.170 7.460 1.00 78.81 90 VAL A O 1
ATOM 690 N N . GLY A 1 91 ? -6.094 9.496 6.437 1.00 77.44 91 GLY A N 1
ATOM 691 C CA . GLY A 1 91 ? -7.271 8.979 7.137 1.00 77.44 91 GLY A CA 1
ATOM 692 C C . GLY A 1 91 ? -7.744 7.654 6.543 1.00 77.44 91 GLY A C 1
ATOM 693 O O . GLY A 1 91 ? -8.341 7.624 5.477 1.00 77.44 91 GLY A O 1
ATOM 694 N N . ILE A 1 92 ? -7.499 6.527 7.217 1.00 79.25 92 ILE A N 1
ATOM 695 C CA . ILE A 1 92 ? -7.878 5.196 6.693 1.00 79.25 92 ILE A CA 1
ATOM 696 C C . ILE A 1 92 ? -9.392 5.049 6.568 1.00 79.25 92 ILE A C 1
ATOM 698 O O . ILE A 1 92 ? -9.869 4.386 5.657 1.00 79.25 92 ILE A O 1
ATOM 702 N N . LYS A 1 93 ? -10.156 5.641 7.492 1.00 79.38 93 LYS A N 1
ATOM 703 C CA . LYS A 1 93 ? -11.620 5.504 7.537 1.00 79.38 93 LYS A CA 1
ATOM 704 C C . LYS A 1 93 ? -12.318 6.314 6.446 1.00 79.38 93 LYS A C 1
ATOM 706 O O . LYS A 1 93 ? -13.420 5.962 6.037 1.00 79.38 93 LYS A O 1
ATOM 711 N N . ASP A 1 94 ? -11.666 7.381 6.015 1.00 82.62 94 ASP A N 1
ATOM 712 C CA . ASP A 1 94 ? -12.202 8.449 5.184 1.00 82.62 94 ASP A CA 1
ATOM 713 C C . ASP A 1 94 ? -11.370 8.694 3.911 1.00 82.62 94 ASP A C 1
ATOM 715 O O . ASP A 1 94 ? -11.578 9.690 3.223 1.00 82.62 94 ASP A O 1
ATOM 719 N N . TYR A 1 95 ? -10.470 7.766 3.565 1.00 84.00 95 TYR A N 1
ATOM 720 C CA . TYR A 1 95 ? -9.507 7.891 2.465 1.00 84.00 95 TYR A CA 1
ATOM 721 C C . TYR A 1 95 ? -10.158 8.225 1.119 1.00 84.00 95 TYR A C 1
ATOM 723 O O . TYR A 1 95 ? -9.695 9.101 0.395 1.00 84.00 95 TYR A O 1
ATOM 731 N N . TRP A 1 96 ? -11.259 7.543 0.799 1.00 83.88 96 TRP A N 1
ATOM 732 C CA . TRP A 1 96 ? -12.016 7.744 -0.439 1.00 83.88 96 TRP A CA 1
ATOM 733 C C . TRP A 1 96 ? -13.182 8.734 -0.273 1.00 83.88 96 TRP A C 1
ATOM 735 O O . TRP A 1 96 ? -13.999 8.897 -1.179 1.00 83.88 96 TRP A O 1
ATOM 745 N N . GLY A 1 97 ? -13.289 9.375 0.894 1.00 80.88 97 GLY A N 1
ATOM 746 C CA . GLY A 1 97 ? -14.401 10.223 1.318 1.00 80.88 97 GLY A CA 1
ATOM 747 C C . GLY A 1 97 ? -15.036 9.739 2.625 1.00 80.88 97 GLY A C 1
ATOM 748 O O . GLY A 1 97 ? -14.762 8.645 3.110 1.00 80.88 97 GLY A O 1
ATOM 749 N N . SER A 1 98 ? -15.953 10.530 3.193 1.00 69.75 98 SER A N 1
ATOM 750 C CA . SER A 1 98 ? -16.452 10.381 4.576 1.00 69.75 98 SER A CA 1
ATOM 751 C C . SER A 1 98 ? -17.121 9.045 4.949 1.00 69.75 98 SER A C 1
ATOM 753 O O . SER A 1 98 ? -17.471 8.858 6.111 1.00 69.75 98 SER A O 1
ATOM 755 N N . LYS A 1 99 ? -17.362 8.133 4.000 1.00 72.25 99 LYS A N 1
ATOM 756 C CA . LYS A 1 99 ? -18.024 6.837 4.240 1.00 72.25 99 LYS A CA 1
ATOM 757 C C . LYS A 1 99 ? -17.268 5.631 3.683 1.00 72.25 99 LYS A C 1
ATOM 759 O O . LYS A 1 99 ? -17.785 4.521 3.785 1.00 72.25 99 LYS A O 1
ATOM 764 N N . MET A 1 100 ? -16.094 5.826 3.084 1.00 79.25 100 MET A N 1
ATOM 765 C CA . MET A 1 100 ? -15.410 4.753 2.373 1.00 79.25 100 MET A CA 1
ATOM 766 C C . MET A 1 100 ? -13.950 4.628 2.822 1.00 79.25 100 MET A C 1
ATOM 768 O O . MET A 1 100 ? -13.126 5.482 2.482 1.00 79.25 100 MET A O 1
ATOM 772 N N . PRO A 1 101 ? -13.630 3.571 3.593 1.00 84.31 101 PRO A N 1
ATOM 773 C CA . PRO A 1 101 ? -12.2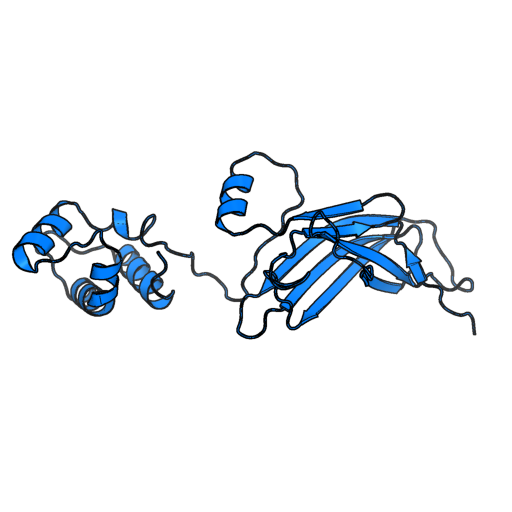85 3.365 4.090 1.00 84.31 101 PRO A CA 1
ATOM 774 C C . PRO A 1 101 ? -11.361 2.824 2.999 1.00 84.31 101 PRO A C 1
ATOM 776 O O . PRO A 1 101 ? -11.808 2.162 2.059 1.00 84.31 101 PRO A O 1
ATOM 779 N N . LEU A 1 102 ? -10.061 3.048 3.169 1.00 86.25 102 LEU A N 1
ATOM 780 C CA . LEU A 1 102 ? -9.033 2.350 2.410 1.00 86.25 102 LEU A CA 1
ATOM 781 C C . LEU A 1 102 ? -9.029 0.877 2.834 1.00 86.25 102 LEU A C 1
ATOM 783 O O . LEU A 1 102 ? -8.669 0.556 3.966 1.00 86.25 102 LEU A O 1
ATOM 787 N N . ARG A 1 103 ? -9.449 -0.005 1.928 1.00 85.88 103 ARG A N 1
ATOM 788 C CA . ARG A 1 103 ? -9.563 -1.449 2.175 1.00 85.88 103 ARG A CA 1
ATOM 789 C C . ARG A 1 103 ? -8.311 -2.233 1.829 1.00 85.88 103 ARG A C 1
ATOM 791 O O . ARG A 1 103 ? -8.123 -3.324 2.350 1.00 85.88 103 ARG A O 1
ATOM 798 N N . GLY A 1 104 ? -7.445 -1.682 0.990 1.00 89.06 104 GLY A N 1
ATOM 799 C CA . GLY A 1 104 ? -6.225 -2.361 0.593 1.00 89.06 104 GLY A CA 1
ATOM 800 C C . GLY A 1 104 ? -5.348 -1.521 -0.313 1.00 89.06 104 GLY A C 1
ATOM 801 O O . GLY A 1 104 ? -5.718 -0.428 -0.751 1.00 89.06 104 GLY A O 1
ATOM 802 N N . ILE A 1 105 ? -4.168 -2.060 -0.588 1.00 92.00 105 ILE A N 1
ATOM 803 C CA . ILE A 1 105 ? -3.175 -1.483 -1.484 1.00 92.00 105 ILE A CA 1
ATOM 804 C C . ILE A 1 105 ? -2.783 -2.539 -2.498 1.00 92.00 105 ILE A C 1
ATOM 806 O O . ILE A 1 105 ? -2.345 -3.631 -2.134 1.00 92.00 105 ILE A O 1
ATOM 810 N N . ARG A 1 106 ? -2.902 -2.195 -3.777 1.00 93.50 106 ARG A N 1
ATOM 811 C CA . ARG A 1 106 ? -2.559 -3.078 -4.886 1.00 93.50 106 ARG A CA 1
ATOM 812 C C . ARG A 1 106 ? -1.436 -2.465 -5.703 1.00 93.50 106 ARG A C 1
ATOM 814 O O . ARG A 1 106 ? -1.519 -1.324 -6.139 1.00 93.50 106 ARG A O 1
ATOM 821 N N . VAL A 1 107 ? -0.377 -3.231 -5.922 1.00 94.81 107 VAL A N 1
ATOM 822 C CA . VAL A 1 107 ? 0.788 -2.812 -6.700 1.00 94.81 107 VAL A CA 1
ATOM 823 C C . VAL A 1 107 ? 0.883 -3.644 -7.971 1.00 94.81 107 VAL A C 1
ATOM 825 O O . VAL A 1 107 ? 0.906 -4.878 -7.930 1.00 94.81 107 VAL A O 1
ATOM 828 N N . HIS A 1 108 ? 0.969 -2.955 -9.104 1.00 93.94 108 HIS A N 1
ATOM 829 C CA . HIS A 1 108 ? 1.097 -3.536 -10.432 1.00 93.94 108 HIS A CA 1
ATOM 830 C C . HIS A 1 108 ? 2.549 -3.480 -10.921 1.00 93.94 108 HIS A C 1
ATOM 832 O O . HIS A 1 108 ? 3.198 -2.432 -10.901 1.00 93.94 108 HIS A O 1
ATOM 838 N N . ALA A 1 109 ? 3.033 -4.617 -11.415 1.00 92.62 109 ALA A N 1
ATOM 839 C CA . ALA A 1 109 ? 4.253 -4.748 -12.203 1.00 92.62 109 ALA A CA 1
ATOM 840 C C . ALA A 1 109 ? 3.920 -5.310 -13.594 1.00 92.62 109 ALA A C 1
ATOM 842 O O . ALA A 1 109 ? 2.756 -5.531 -13.931 1.00 92.62 109 ALA A O 1
ATOM 843 N N . VAL A 1 110 ? 4.940 -5.524 -14.429 1.00 92.00 110 VAL A N 1
ATOM 844 C CA . VAL A 1 110 ? 4.748 -6.051 -15.791 1.00 92.00 110 VAL A CA 1
ATOM 845 C C . VAL A 1 110 ? 4.237 -7.496 -15.780 1.00 92.00 110 VAL A C 1
ATOM 847 O O . VAL A 1 110 ? 3.322 -7.824 -16.527 1.00 92.00 110 VAL A O 1
ATOM 850 N N . SER A 1 111 ? 4.832 -8.366 -14.960 1.00 88.88 111 SER A N 1
ATOM 851 C CA . SER A 1 111 ? 4.525 -9.806 -14.956 1.00 88.88 111 SER A CA 1
ATOM 852 C C . SER A 1 111 ? 3.419 -10.203 -13.981 1.00 88.88 111 SER A C 1
ATOM 854 O O . SER A 1 111 ? 2.759 -11.221 -14.182 1.00 88.88 111 SER A O 1
ATOM 856 N N . ASN A 1 112 ? 3.222 -9.436 -12.910 1.00 91.56 112 ASN A N 1
ATOM 857 C CA . ASN A 1 112 ? 2.281 -9.770 -11.853 1.00 91.56 112 ASN A CA 1
ATOM 858 C C . ASN A 1 112 ? 1.712 -8.525 -11.164 1.00 91.56 112 ASN A C 1
ATOM 860 O O . ASN A 1 112 ? 2.135 -7.392 -11.392 1.00 91.56 112 ASN A O 1
ATOM 864 N N . ARG A 1 113 ? 0.742 -8.768 -10.283 1.00 91.94 113 ARG A N 1
ATOM 865 C CA . ARG A 1 113 ? 0.239 -7.796 -9.314 1.00 91.94 113 ARG A CA 1
ATOM 866 C C . ARG A 1 113 ? 0.231 -8.427 -7.928 1.00 91.94 113 ARG A C 1
ATOM 868 O O . ARG A 1 113 ? 0.014 -9.635 -7.813 1.00 91.94 113 ARG A O 1
ATOM 875 N N . LYS A 1 114 ? 0.451 -7.617 -6.898 1.00 88.69 114 LYS A N 1
ATOM 876 C CA . LYS A 1 114 ? 0.291 -8.013 -5.496 1.00 88.69 114 LYS A CA 1
ATOM 877 C C . LYS A 1 114 ? -0.650 -7.059 -4.795 1.00 88.69 114 LYS A C 1
ATOM 879 O O . LYS A 1 114 ? -0.660 -5.872 -5.094 1.00 88.69 114 LYS A O 1
ATOM 884 N N . GLU A 1 115 ? -1.419 -7.595 -3.868 1.00 90.88 115 GLU A N 1
ATOM 885 C CA . GLU A 1 115 ? -2.407 -6.855 -3.101 1.00 90.88 115 GLU A CA 1
ATOM 886 C C . GLU A 1 115 ? -2.226 -7.172 -1.627 1.00 90.88 115 GLU A C 1
ATOM 888 O O . GLU A 1 115 ? -1.863 -8.293 -1.262 1.00 90.88 115 GLU A O 1
ATOM 893 N N . VAL A 1 116 ? -2.403 -6.148 -0.807 1.00 87.88 116 VAL A N 1
ATOM 894 C CA . VAL A 1 116 ? -2.365 -6.235 0.642 1.00 87.88 116 VAL A CA 1
ATOM 895 C C . VAL A 1 116 ? -3.637 -5.604 1.173 1.00 87.88 116 VAL A C 1
ATOM 897 O O . VAL A 1 116 ? -3.857 -4.404 0.999 1.00 87.88 116 VAL A O 1
ATOM 900 N N . ASP A 1 117 ? -4.443 -6.417 1.842 1.00 85.19 117 ASP A N 1
ATOM 901 C CA . ASP A 1 117 ? -5.662 -5.967 2.497 1.00 85.19 117 ASP A CA 1
ATOM 902 C C . ASP A 1 117 ? -5.333 -5.244 3.805 1.00 85.19 117 ASP A C 1
ATOM 904 O O . ASP A 1 117 ? -4.483 -5.668 4.596 1.00 85.19 117 ASP A O 1
ATOM 908 N N . ILE A 1 118 ? -6.031 -4.139 4.044 1.00 82.69 118 ILE A N 1
ATOM 909 C CA . ILE A 1 118 ? -5.967 -3.366 5.278 1.00 82.69 118 ILE A CA 1
ATOM 910 C C . ILE A 1 118 ? -7.231 -3.689 6.066 1.00 82.69 118 ILE A C 1
ATOM 912 O O . ILE A 1 118 ? -8.302 -3.131 5.832 1.00 82.69 118 ILE A O 1
ATOM 916 N N . LEU A 1 119 ? -7.091 -4.625 7.001 1.00 73.75 119 LEU A N 1
ATOM 917 C CA . LEU A 1 119 ? -8.174 -5.087 7.864 1.00 73.75 119 LEU A CA 1
ATOM 918 C C . LEU A 1 119 ? -8.073 -4.463 9.257 1.00 73.75 119 LEU A C 1
ATOM 920 O O . LEU A 1 119 ? -6.979 -4.166 9.752 1.00 73.75 119 LEU A O 1
ATOM 924 N N . GLY A 1 120 ? -9.221 -4.300 9.918 1.00 67.44 120 GLY A N 1
ATOM 925 C CA . GLY A 1 120 ? -9.249 -3.946 11.336 1.00 67.44 120 GLY A CA 1
ATOM 926 C C . GLY A 1 120 ? -8.626 -5.051 12.195 1.00 67.44 120 GLY A C 1
ATOM 927 O O . GLY A 1 120 ? -8.622 -6.215 11.812 1.00 67.44 120 GLY A O 1
ATOM 928 N N . ARG A 1 121 ? -8.121 -4.722 13.391 1.00 60.81 121 ARG A N 1
ATOM 929 C CA . ARG A 1 121 ? -7.449 -5.698 14.276 1.00 60.81 121 ARG A CA 1
ATOM 930 C C . ARG A 1 121 ? -8.284 -6.959 14.548 1.00 60.81 121 ARG A C 1
ATOM 932 O O . ARG A 1 121 ? -7.745 -8.061 14.515 1.00 60.81 121 ARG A O 1
ATOM 939 N N . SER A 1 122 ? -9.579 -6.799 14.813 1.00 60.09 122 SER A N 1
ATOM 940 C CA . SER A 1 122 ? -10.510 -7.910 15.048 1.00 60.09 122 SER A CA 1
ATOM 941 C C . SER A 1 122 ? -10.696 -8.784 13.805 1.00 60.09 122 SER A C 1
ATOM 943 O O . SER A 1 122 ? -10.673 -10.008 13.900 1.00 60.09 122 SER A O 1
ATOM 945 N N . GLU A 1 123 ? -10.816 -8.162 12.633 1.00 68.44 123 GLU A N 1
ATOM 946 C CA . GLU A 1 123 ? -10.944 -8.844 11.341 1.00 68.44 123 GLU A CA 1
ATOM 947 C C . GLU A 1 123 ? -9.642 -9.560 10.954 1.00 68.44 123 GLU A C 1
ATOM 949 O O . GLU A 1 123 ? -9.675 -10.694 10.492 1.00 68.44 123 GLU A O 1
ATOM 954 N N . ALA A 1 124 ? -8.486 -8.948 11.222 1.00 60.31 124 ALA A N 1
ATOM 955 C CA . ALA A 1 124 ? -7.174 -9.543 10.998 1.00 60.31 124 ALA A CA 1
ATOM 956 C C . ALA A 1 124 ? -6.916 -10.753 11.913 1.00 60.31 124 ALA A C 1
ATOM 958 O O . ALA A 1 124 ? -6.294 -11.723 11.477 1.00 60.31 124 ALA A O 1
ATOM 959 N N . MET A 1 125 ? -7.399 -10.725 13.164 1.00 58.53 125 MET A N 1
ATOM 960 C CA . MET A 1 125 ? -7.350 -11.881 14.069 1.00 58.53 125 MET A CA 1
ATOM 961 C C . MET A 1 125 ? -8.230 -13.030 13.571 1.00 58.53 125 MET A C 1
ATOM 963 O O . MET A 1 125 ? -7.780 -14.172 13.585 1.00 58.53 125 MET A O 1
ATOM 967 N N . ALA A 1 126 ? -9.439 -12.731 13.088 1.00 62.47 126 ALA A N 1
ATOM 968 C CA . ALA A 1 126 ? -10.318 -13.736 12.494 1.00 62.47 126 ALA A CA 1
ATOM 969 C C . ALA A 1 126 ? -9.712 -14.334 11.210 1.00 62.47 126 ALA A C 1
ATOM 971 O O . ALA A 1 126 ? -9.652 -15.550 11.073 1.00 62.47 126 ALA A O 1
ATOM 972 N N . ALA A 1 127 ? -9.172 -13.497 10.319 1.00 59.72 127 ALA A N 1
ATOM 973 C CA . ALA A 1 127 ? -8.526 -13.935 9.081 1.00 59.72 127 ALA A CA 1
ATOM 974 C C . ALA A 1 127 ? -7.225 -14.726 9.325 1.00 59.72 127 ALA A C 1
ATOM 976 O O . ALA A 1 127 ? -6.899 -15.634 8.570 1.00 59.72 127 ALA A O 1
ATOM 977 N N . SER A 1 128 ? -6.484 -14.418 10.398 1.00 53.25 128 SER A N 1
ATOM 978 C CA . SER A 1 128 ? -5.264 -15.156 10.770 1.00 53.25 128 SER A CA 1
ATOM 979 C C . SER A 1 128 ? -5.543 -16.531 11.389 1.00 53.25 128 SER A C 1
ATOM 981 O O . SER A 1 128 ? -4.616 -17.332 11.502 1.00 53.25 128 SER A O 1
ATOM 983 N N . ALA A 1 129 ? -6.782 -16.803 11.815 1.00 61.25 129 ALA A N 1
ATOM 984 C CA . ALA A 1 129 ? -7.197 -18.121 12.294 1.00 61.25 129 ALA A CA 1
ATOM 985 C C . ALA A 1 129 ? -7.406 -19.119 11.139 1.00 61.25 129 ALA A C 1
ATOM 987 O O . ALA A 1 129 ? -7.361 -20.330 11.355 1.00 61.25 129 ALA A O 1
ATOM 988 N N . GLU A 1 130 ? -7.585 -18.624 9.910 1.00 52.31 130 GLU A N 1
ATOM 989 C CA . GLU A 1 130 ? -7.626 -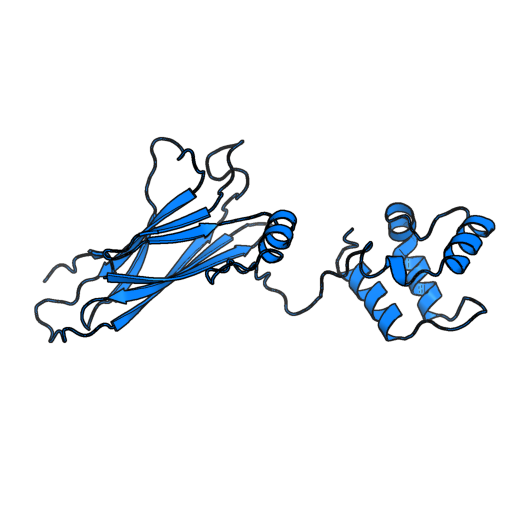19.443 8.702 1.00 52.31 130 GLU A CA 1
ATOM 990 C C . GLU A 1 130 ? -6.203 -19.640 8.135 1.00 52.31 130 GLU A C 1
ATOM 992 O O . GLU A 1 130 ? -5.403 -18.699 8.093 1.00 52.31 130 GLU A O 1
ATOM 997 N N . PRO A 1 131 ? -5.828 -20.851 7.685 1.00 45.88 131 PRO A N 1
ATOM 998 C CA . PRO A 1 131 ? -4.490 -21.109 7.166 1.00 45.88 131 PRO A CA 1
ATOM 999 C C . PRO A 1 131 ? -4.323 -20.484 5.770 1.00 45.88 131 PRO A C 1
ATOM 1001 O O . PRO A 1 131 ? -4.576 -21.138 4.760 1.00 45.88 131 PRO A O 1
ATOM 1004 N N . MET A 1 132 ? -3.883 -19.221 5.691 1.00 44.56 132 MET A N 1
ATOM 1005 C CA . MET A 1 132 ? -3.640 -18.531 4.414 1.00 44.56 132 MET A CA 1
ATOM 1006 C C . MET A 1 132 ? -2.167 -18.268 4.066 1.00 44.56 132 MET A C 1
ATOM 1008 O O . MET A 1 132 ? -1.281 -18.069 4.900 1.00 44.56 132 MET A O 1
ATOM 1012 N N . SER A 1 133 ? -1.935 -18.284 2.750 1.00 44.16 133 SER A N 1
ATOM 1013 C CA . SER A 1 133 ? -0.653 -18.190 2.054 1.00 44.16 133 SER A CA 1
ATOM 1014 C C . SER A 1 133 ? -0.119 -16.750 1.993 1.00 44.16 133 SER A C 1
ATOM 1016 O O . SER A 1 133 ? -0.646 -15.898 1.287 1.00 44.16 133 SER A O 1
ATOM 1018 N N . ARG A 1 134 ? 0.961 -16.511 2.746 1.00 47.06 134 ARG A N 1
ATOM 1019 C CA . ARG A 1 134 ? 2.007 -15.469 2.629 1.00 47.06 134 ARG A CA 1
ATOM 1020 C C . ARG A 1 134 ? 1.738 -14.283 1.676 1.00 47.06 134 ARG A C 1
ATOM 1022 O O . ARG A 1 134 ? 2.280 -14.219 0.574 1.00 47.06 134 ARG A O 1
ATOM 1029 N N . SER A 1 135 ? 1.042 -13.267 2.179 1.00 41.88 135 SER A N 1
ATOM 1030 C CA . SER A 1 135 ? 1.322 -11.832 1.969 1.00 41.88 135 SER A CA 1
ATOM 1031 C C . SER A 1 135 ? 0.715 -11.102 3.171 1.00 41.88 135 SER A C 1
ATOM 1033 O O . SER A 1 135 ? -0.484 -10.870 3.220 1.00 41.88 135 SER A O 1
ATOM 1035 N N . LYS A 1 136 ? 1.513 -10.892 4.225 1.00 42.97 136 LYS A N 1
ATOM 1036 C CA . LYS A 1 136 ? 1.022 -10.464 5.544 1.00 42.97 136 LYS A CA 1
ATOM 1037 C C . LYS A 1 136 ? 1.213 -8.953 5.695 1.00 42.97 136 LYS A C 1
ATOM 1039 O O . LYS A 1 136 ? 2.353 -8.499 5.755 1.00 42.97 136 LYS A O 1
ATOM 1044 N N . ALA A 1 137 ? 0.126 -8.187 5.792 1.00 41.19 137 ALA A N 1
ATOM 1045 C CA . ALA A 1 137 ? 0.184 -6.830 6.333 1.00 41.19 137 ALA A CA 1
ATOM 1046 C C . ALA A 1 137 ? 0.571 -6.937 7.815 1.00 41.19 137 ALA A C 1
ATOM 1048 O O . ALA A 1 137 ? -0.119 -7.606 8.586 1.00 41.19 137 ALA A O 1
ATOM 1049 N N . ILE A 1 138 ? 1.685 -6.331 8.223 1.00 39.50 138 ILE A N 1
ATOM 1050 C CA . ILE A 1 138 ? 2.091 -6.313 9.630 1.00 39.50 138 ILE A CA 1
ATOM 1051 C C . ILE A 1 138 ? 1.783 -4.923 10.178 1.00 39.50 138 ILE A C 1
ATOM 1053 O O . ILE A 1 138 ? 2.429 -3.939 9.819 1.00 39.50 138 ILE A O 1
ATOM 1057 N N . TYR A 1 139 ?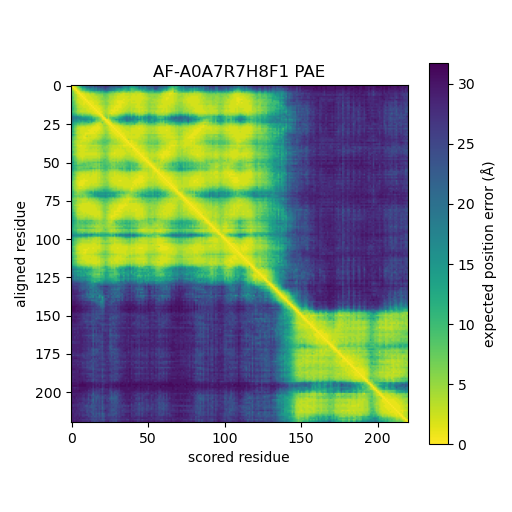 0.817 -4.853 11.092 1.00 39.44 139 TYR A N 1
ATOM 1058 C CA . TYR A 1 139 ? 0.666 -3.708 11.982 1.00 39.44 139 TYR A CA 1
ATOM 1059 C C . TYR A 1 139 ? 1.893 -3.660 12.899 1.00 39.44 139 TYR A C 1
ATOM 1061 O O . TYR A 1 139 ? 1.998 -4.431 13.848 1.00 39.44 139 TYR A O 1
ATOM 1069 N N . VAL A 1 140 ? 2.847 -2.781 12.595 1.00 34.69 140 VAL A N 1
ATOM 1070 C CA . VAL A 1 140 ? 3.988 -2.513 13.477 1.00 34.69 140 VAL A CA 1
ATOM 1071 C C . VAL A 1 140 ? 3.813 -1.119 14.059 1.00 34.69 140 VAL A C 1
ATOM 1073 O O . VAL A 1 140 ? 4.169 -0.127 13.417 1.00 34.69 140 VAL A O 1
ATOM 1076 N N . CYS A 1 141 ? 3.283 -1.055 15.278 1.00 32.81 141 CYS A N 1
ATOM 1077 C CA . CYS A 1 141 ? 3.381 0.132 16.121 1.00 32.81 141 CYS A CA 1
ATOM 1078 C C . CYS A 1 141 ? 4.864 0.393 16.446 1.00 32.81 141 CYS A C 1
ATOM 1080 O O . CYS A 1 141 ? 5.579 -0.554 16.777 1.00 32.81 141 CYS A O 1
ATOM 1082 N N . PRO A 1 142 ? 5.361 1.638 16.384 1.00 41.81 142 PRO A N 1
ATOM 1083 C CA . PRO A 1 142 ? 6.730 1.935 16.772 1.00 41.81 142 PRO A CA 1
ATOM 1084 C C . PRO A 1 142 ? 6.811 2.192 18.283 1.00 41.81 142 PRO A C 1
ATOM 1086 O O . PRO A 1 142 ? 6.947 3.336 18.695 1.00 41.81 142 PRO A O 1
ATOM 1089 N N . ILE A 1 143 ? 6.712 1.139 19.100 1.00 34.62 143 ILE A N 1
ATOM 1090 C CA . ILE A 1 143 ? 7.263 1.075 20.469 1.00 34.62 143 ILE A CA 1
ATOM 1091 C C . ILE A 1 143 ? 7.611 -0.405 20.722 1.00 34.62 143 ILE A C 1
ATOM 1093 O O . ILE A 1 143 ? 6.775 -1.251 20.394 1.00 34.62 143 ILE A O 1
ATOM 1097 N N . PRO A 1 144 ? 8.807 -0.756 21.234 1.00 53.34 144 PRO A N 1
ATOM 1098 C CA . PRO A 1 144 ? 9.122 -2.147 21.536 1.00 53.34 144 PRO A CA 1
ATOM 1099 C C . PRO A 1 144 ? 8.266 -2.615 22.720 1.00 53.34 144 PRO A C 1
ATOM 1101 O O . PRO A 1 144 ? 8.164 -1.911 23.720 1.00 53.34 144 PRO A O 1
ATOM 1104 N N . ASP A 1 145 ? 7.645 -3.780 22.560 1.00 46.28 145 ASP A N 1
ATOM 1105 C CA . ASP A 1 145 ? 7.142 -4.660 23.615 1.00 46.28 145 ASP A CA 1
ATOM 1106 C C . ASP A 1 145 ? 6.350 -4.009 24.761 1.00 46.28 145 ASP A C 1
ATOM 1108 O O . ASP A 1 145 ? 6.845 -3.743 25.854 1.00 46.28 145 ASP A O 1
ATOM 1112 N N . ALA A 1 146 ? 5.045 -3.893 24.551 1.00 45.91 146 ALA A N 1
ATOM 1113 C CA . ALA A 1 146 ? 4.107 -4.314 25.578 1.00 45.91 146 ALA A CA 1
ATOM 1114 C C . ALA A 1 146 ? 3.015 -5.093 24.858 1.00 45.91 146 ALA A C 1
ATOM 1116 O O . ALA A 1 146 ? 2.242 -4.514 24.087 1.00 45.91 146 ALA A O 1
ATOM 1117 N N . ASP A 1 147 ? 2.994 -6.410 25.068 1.00 52.72 147 ASP A N 1
ATOM 1118 C CA . ASP A 1 147 ? 1.820 -7.228 24.802 1.00 52.72 147 ASP A CA 1
ATOM 1119 C C . ASP A 1 147 ? 0.593 -6.427 25.224 1.00 52.72 147 ASP A C 1
ATOM 1121 O O . ASP A 1 147 ? 0.541 -5.881 26.330 1.00 52.72 147 ASP A O 1
ATOM 1125 N N . VAL A 1 148 ? -0.366 -6.275 24.314 1.00 54.75 148 VAL A N 1
ATOM 1126 C CA . VAL A 1 148 ? -1.641 -5.646 24.649 1.00 54.75 148 VAL A CA 1
ATOM 1127 C C . VAL A 1 148 ? -2.374 -6.646 25.528 1.00 54.75 148 VAL A C 1
ATOM 1129 O O . VAL A 1 148 ? -3.194 -7.417 25.042 1.00 54.75 148 VAL A O 1
ATOM 1132 N N . ILE A 1 149 ? -1.997 -6.648 26.803 1.00 62.25 149 ILE A N 1
ATOM 1133 C CA . ILE A 1 149 ? -2.656 -7.334 27.898 1.00 62.25 149 ILE A CA 1
ATOM 1134 C C . ILE A 1 149 ? -4.081 -6.793 27.858 1.00 62.25 149 ILE A C 1
ATOM 1136 O O . ILE A 1 149 ? -4.301 -5.593 28.021 1.00 62.25 149 ILE A O 1
ATOM 1140 N N . SER A 1 150 ? -5.033 -7.642 27.505 1.00 70.56 150 SER A N 1
ATOM 1141 C CA . SER A 1 150 ? -6.448 -7.275 27.454 1.00 70.56 150 SER A CA 1
ATOM 1142 C C . SER A 1 150 ? -7.089 -7.611 28.790 1.00 70.56 150 SER A C 1
ATOM 1144 O O . SER A 1 150 ? -6.663 -8.544 29.479 1.00 70.56 150 SER A O 1
ATOM 1146 N N . PHE A 1 151 ? -8.116 -6.861 29.187 1.00 72.81 151 PHE A N 1
ATOM 1147 C CA . PHE A 1 151 ? -8.771 -7.153 30.454 1.00 72.81 151 PHE A CA 1
ATOM 1148 C C . PHE A 1 151 ? -9.407 -8.541 30.414 1.00 72.81 151 PHE A C 1
ATOM 1150 O O . PHE A 1 151 ? -9.238 -9.319 31.349 1.00 72.81 151 PHE A O 1
ATOM 1157 N N . GLU A 1 152 ? -10.101 -8.871 29.325 1.00 70.50 152 GLU A N 1
ATOM 1158 C CA . GLU A 1 152 ? -10.827 -10.136 29.214 1.00 70.50 152 GLU A CA 1
ATOM 1159 C C . GLU A 1 152 ? -9.924 -11.372 29.140 1.00 70.50 152 GLU A C 1
ATOM 1161 O O . GLU A 1 152 ? -10.254 -12.375 29.775 1.00 70.50 152 GLU A O 1
ATOM 1166 N N . ALA A 1 153 ? -8.813 -11.321 28.395 1.00 72.06 153 ALA A N 1
ATOM 1167 C CA . ALA A 1 153 ? -7.971 -12.502 28.197 1.00 72.06 153 ALA A CA 1
ATOM 1168 C C . ALA A 1 153 ? -6.910 -12.671 29.291 1.00 72.06 153 ALA A C 1
ATOM 1170 O O . ALA A 1 153 ? -6.608 -13.802 29.666 1.00 72.06 153 ALA A O 1
ATOM 1171 N N . ASP A 1 154 ? -6.369 -11.570 29.820 1.00 73.75 154 ASP A N 1
ATOM 1172 C CA . ASP A 1 154 ? -5.139 -11.618 30.614 1.00 73.75 154 ASP A CA 1
ATOM 1173 C C . ASP A 1 154 ? -5.322 -11.180 32.071 1.00 73.75 154 ASP A C 1
ATOM 1175 O O . ASP A 1 154 ? -4.593 -11.659 32.936 1.00 73.75 154 ASP A O 1
ATOM 1179 N N . ILE A 1 155 ? -6.281 -10.290 32.364 1.00 77.25 155 ILE A N 1
ATOM 1180 C CA . ILE A 1 155 ? -6.495 -9.744 33.719 1.00 77.25 155 ILE A CA 1
ATOM 1181 C C . ILE A 1 155 ? -7.661 -10.422 34.443 1.00 77.25 155 ILE A C 1
ATOM 1183 O O . ILE A 1 155 ? -7.554 -10.778 35.614 1.00 77.25 155 ILE A O 1
ATOM 1187 N N . LYS A 1 156 ? -8.776 -10.648 33.748 1.00 78.75 156 LYS A N 1
ATOM 1188 C CA . LYS A 1 156 ? -9.976 -11.311 34.269 1.00 78.75 156 LYS A CA 1
ATOM 1189 C C . LYS A 1 156 ? -9.700 -12.698 34.868 1.00 78.75 156 LYS A C 1
ATOM 1191 O O . LYS A 1 156 ? -10.201 -12.930 35.964 1.00 78.75 156 LYS A O 1
ATOM 1196 N N . PRO A 1 157 ? -8.906 -13.602 34.249 1.00 80.75 157 PRO A N 1
ATOM 1197 C CA . PRO A 1 157 ? -8.625 -14.908 34.854 1.00 80.75 157 PRO A CA 1
ATOM 1198 C C . PRO A 1 157 ? -7.729 -14.836 36.099 1.00 80.75 157 PRO A C 1
ATOM 1200 O O . PRO A 1 157 ? -7.688 -15.804 36.857 1.00 80.75 157 PRO A O 1
ATOM 1203 N N . LEU A 1 158 ? -7.026 -13.720 36.332 1.00 78.44 158 LEU A N 1
ATOM 1204 C CA . LEU A 1 158 ? -6.194 -13.549 37.527 1.00 78.44 158 LEU A CA 1
ATOM 1205 C C . LEU A 1 158 ? -7.045 -13.301 38.784 1.00 78.44 158 LEU A C 1
ATOM 1207 O O . LEU A 1 158 ? -6.634 -13.646 39.892 1.00 78.44 158 LEU A O 1
ATOM 1211 N N . PHE A 1 159 ? -8.252 -12.744 38.633 1.00 79.25 159 PHE A N 1
ATOM 1212 C CA . PHE A 1 159 ? -9.194 -12.593 39.740 1.00 79.25 159 PHE A CA 1
ATOM 1213 C C . PHE A 1 159 ? -9.917 -13.915 40.008 1.00 79.25 159 PHE A C 1
ATOM 1215 O O . PHE A 1 159 ? -10.679 -14.413 39.178 1.00 79.25 159 PHE A O 1
ATOM 1222 N N . ARG A 1 160 ? -9.716 -14.499 41.195 1.00 78.31 160 ARG A N 1
ATOM 1223 C CA . ARG A 1 160 ? -10.399 -15.747 41.553 1.00 78.31 160 ARG A CA 1
ATOM 1224 C C . ARG A 1 160 ? -11.882 -15.470 41.827 1.00 78.31 160 ARG A C 1
ATOM 1226 O O . ARG A 1 160 ? -12.219 -14.416 42.368 1.00 78.31 160 ARG A O 1
ATOM 1233 N N . PRO A 1 161 ? -12.782 -16.442 41.594 1.00 73.75 161 PRO A N 1
ATOM 1234 C CA . PRO A 1 161 ? -14.203 -16.299 41.930 1.00 73.75 161 PRO A CA 1
ATOM 1235 C C . PRO A 1 161 ? -14.447 -15.919 43.401 1.00 73.75 161 PRO A C 1
ATOM 1237 O O . PRO A 1 161 ? -15.387 -15.194 43.719 1.00 73.75 161 PRO A O 1
ATOM 1240 N N . MET A 1 162 ? -13.576 -16.384 44.301 1.00 69.38 162 MET A N 1
ATOM 1241 C CA . MET A 1 162 ? -13.608 -16.034 45.721 1.00 69.38 162 MET A CA 1
ATOM 1242 C C . MET A 1 162 ? -13.283 -14.552 45.962 1.00 69.38 162 MET A C 1
ATOM 1244 O O . MET A 1 162 ? -13.999 -13.899 46.715 1.00 69.38 162 MET A O 1
ATOM 1248 N N . ASP A 1 163 ? -12.282 -14.001 45.267 1.00 74.50 163 ASP A N 1
ATOM 1249 C CA . ASP A 1 163 ? -11.904 -12.584 45.359 1.00 74.50 163 ASP A CA 1
ATOM 1250 C C . ASP A 1 163 ? -13.055 -11.677 44.879 1.00 74.50 163 ASP A C 1
ATOM 1252 O O . ASP A 1 163 ? -13.372 -10.666 45.510 1.00 74.50 163 ASP A O 1
ATOM 1256 N N . VAL A 1 164 ? -13.746 -12.081 43.806 1.00 75.62 164 VAL A N 1
ATOM 1257 C CA . VAL A 1 164 ? -14.932 -11.383 43.278 1.00 75.62 164 VAL A CA 1
ATOM 1258 C C . VAL A 1 164 ? -16.072 -11.381 44.297 1.00 75.62 164 VAL A C 1
ATOM 1260 O O . VAL A 1 164 ? -16.633 -10.323 44.575 1.00 75.62 164 VAL A O 1
ATOM 1263 N N . ASN A 1 165 ? -16.394 -12.538 44.885 1.00 75.56 165 ASN A N 1
ATOM 1264 C CA . ASN A 1 165 ? -17.476 -12.665 45.866 1.00 75.56 165 ASN A CA 1
ATOM 1265 C C . ASN A 1 165 ? -17.208 -11.842 47.132 1.00 75.56 165 ASN A C 1
ATOM 1267 O O . ASN A 1 165 ? -18.112 -11.184 47.646 1.00 75.56 165 ASN A O 1
ATOM 1271 N N . VAL A 1 166 ? -15.965 -11.842 47.620 1.00 72.62 166 VAL A N 1
ATOM 1272 C CA . VAL A 1 166 ? -15.563 -11.069 48.800 1.00 72.62 166 VAL A CA 1
ATOM 1273 C C . VAL A 1 166 ? -15.655 -9.568 48.526 1.00 72.62 166 VAL A C 1
ATOM 1275 O O . VAL A 1 166 ? -16.226 -8.840 49.335 1.00 72.62 166 VAL A O 1
ATOM 1278 N N . MET A 1 167 ? -15.165 -9.086 47.380 1.00 75.44 167 MET A N 1
ATOM 1279 C CA . MET A 1 167 ? -15.250 -7.655 47.049 1.00 75.44 167 MET A CA 1
ATOM 1280 C C . MET A 1 167 ? -16.680 -7.203 46.755 1.00 75.44 167 MET A C 1
ATOM 1282 O O . MET A 1 167 ? -17.066 -6.102 47.152 1.00 75.44 167 MET A O 1
ATOM 1286 N N . GLN A 1 168 ? -17.499 -8.073 46.163 1.00 77.75 168 GLN A N 1
ATOM 1287 C CA . GLN A 1 168 ? -18.920 -7.811 45.974 1.00 77.75 168 GLN A CA 1
ATOM 1288 C C . GLN A 1 168 ? -19.670 -7.740 47.315 1.00 77.75 168 GLN A C 1
ATOM 1290 O O . GLN A 1 168 ? -20.544 -6.889 47.468 1.00 77.75 168 GLN A O 1
ATOM 1295 N N . ALA A 1 169 ? -19.309 -8.575 48.296 1.00 71.38 169 ALA A N 1
ATOM 1296 C CA . ALA A 1 169 ? -19.932 -8.595 49.620 1.00 71.38 169 ALA A CA 1
ATOM 1297 C C . ALA A 1 169 ? -19.440 -7.477 50.562 1.00 71.38 169 ALA A C 1
ATOM 1299 O O . ALA A 1 169 ? -20.234 -6.942 51.331 1.00 71.38 169 ALA A O 1
ATOM 1300 N N . ILE A 1 170 ? -18.149 -7.122 50.521 1.00 67.44 170 ILE A N 1
ATOM 1301 C CA . ILE A 1 170 ? -17.530 -6.158 51.453 1.00 67.44 170 ILE A CA 1
ATOM 1302 C C . ILE A 1 170 ? -17.564 -4.727 50.909 1.00 67.44 170 ILE A C 1
ATOM 1304 O O . ILE A 1 170 ? -17.796 -3.786 51.665 1.00 67.44 170 ILE A O 1
ATOM 1308 N N . ALA A 1 171 ? -17.301 -4.546 49.614 1.00 64.81 171 ALA A N 1
ATOM 1309 C CA . ALA A 1 171 ? -17.084 -3.229 49.017 1.00 64.81 171 ALA A CA 1
ATOM 1310 C C . ALA A 1 171 ? -18.110 -2.858 47.932 1.00 64.81 171 ALA A C 1
ATOM 1312 O O . ALA A 1 171 ? -18.117 -1.717 47.469 1.00 64.81 171 ALA A O 1
ATOM 1313 N N . GLY A 1 172 ? -18.990 -3.791 47.551 1.00 72.19 1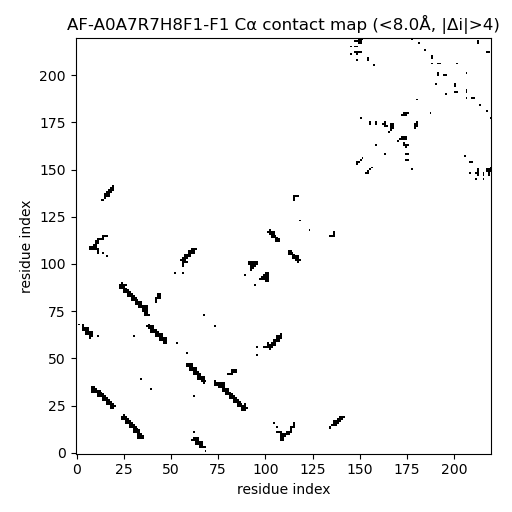72 GLY A N 1
ATOM 1314 C CA . GLY A 1 172 ? -20.136 -3.533 46.678 1.00 72.19 172 GLY A CA 1
ATOM 1315 C C . GLY A 1 172 ? -19.807 -3.335 45.195 1.00 72.19 172 GLY A C 1
ATOM 1316 O O . GLY A 1 172 ? -20.638 -2.789 44.475 1.00 72.19 172 GLY A O 1
ATOM 1317 N N . PHE A 1 173 ? -18.631 -3.761 44.720 1.00 76.62 173 PHE A N 1
ATOM 1318 C CA . PHE A 1 173 ? -18.235 -3.668 43.306 1.00 76.62 173 PHE A CA 1
ATOM 1319 C C . PHE A 1 173 ? -17.707 -5.005 42.771 1.00 76.62 173 PHE A C 1
ATOM 1321 O O . PHE A 1 173 ? -17.294 -5.870 43.546 1.00 76.62 173 PHE A O 1
ATOM 1328 N N . ASN A 1 174 ? -17.745 -5.198 41.447 1.00 78.12 174 ASN A N 1
ATOM 1329 C CA . ASN A 1 174 ? -17.429 -6.485 40.827 1.00 78.12 174 ASN A CA 1
ATOM 1330 C C . ASN A 1 174 ? -16.090 -6.443 40.069 1.00 78.12 174 ASN A C 1
ATOM 1332 O O . ASN A 1 174 ? -15.938 -5.711 39.096 1.00 78.12 174 ASN A O 1
ATOM 1336 N N . LEU A 1 175 ? -15.135 -7.286 40.472 1.00 77.81 175 LEU A N 1
ATOM 1337 C CA . LEU A 1 175 ? -13.799 -7.364 39.862 1.00 77.81 175 LEU A CA 1
ATOM 1338 C C . LEU A 1 175 ? -13.781 -7.954 38.436 1.00 77.81 175 LEU A C 1
ATOM 1340 O O . LEU A 1 175 ? -12.775 -7.847 37.747 1.00 77.81 175 LEU A O 1
ATOM 1344 N N . HIS A 1 176 ? -14.877 -8.550 37.958 1.00 80.50 176 HIS A N 1
ATOM 1345 C CA . HIS A 1 176 ? -15.016 -8.989 36.562 1.00 80.50 176 HIS A CA 1
ATOM 1346 C C . HIS A 1 176 ? -15.596 -7.909 35.643 1.00 80.50 176 HIS A C 1
ATOM 1348 O O . HIS A 1 176 ? -15.718 -8.136 34.437 1.00 80.50 176 HIS A O 1
ATOM 1354 N N . LYS A 1 177 ? -15.968 -6.742 36.181 1.00 80.56 177 LYS A N 1
ATOM 1355 C CA . LYS A 1 177 ? -16.423 -5.608 35.380 1.00 80.56 177 LYS A CA 1
ATOM 1356 C C . LYS A 1 177 ? -15.271 -4.646 35.139 1.00 80.56 177 LYS A C 1
ATOM 1358 O O . LYS A 1 177 ? -14.729 -4.065 36.075 1.00 80.56 177 LYS A O 1
ATOM 136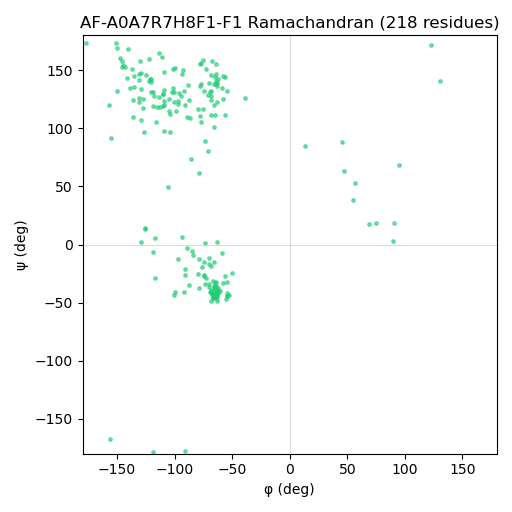3 N N . LEU A 1 178 ? -14.969 -4.419 33.864 1.00 76.06 178 LEU A N 1
ATOM 1364 C CA . LEU A 1 178 ? -13.925 -3.489 33.443 1.00 76.06 178 LEU A CA 1
ATOM 1365 C C . LEU A 1 178 ? -14.126 -2.085 34.024 1.00 76.06 178 LEU A C 1
ATOM 1367 O O . LEU A 1 178 ? -13.166 -1.470 34.467 1.00 76.06 178 LEU A O 1
ATOM 1371 N N . GLU A 1 179 ? -15.359 -1.579 34.054 1.00 75.31 179 GLU A N 1
ATOM 1372 C CA . GLU A 1 179 ? -15.637 -0.227 34.552 1.00 75.31 179 GLU A CA 1
ATOM 1373 C C . GLU A 1 179 ? -15.323 -0.071 36.047 1.00 75.31 179 GLU A C 1
ATOM 1375 O O . GLU A 1 179 ? -14.683 0.907 36.439 1.00 75.31 179 GLU A O 1
ATOM 1380 N N . ASP A 1 180 ? -15.688 -1.067 36.861 1.00 77.31 180 ASP A N 1
ATOM 1381 C CA . ASP A 1 180 ? -15.422 -1.081 38.304 1.00 77.31 180 ASP A CA 1
ATOM 1382 C C . ASP A 1 180 ? -13.916 -1.201 38.590 1.00 77.31 180 ASP A C 1
ATOM 1384 O O . ASP A 1 180 ? -13.376 -0.479 39.434 1.00 77.31 180 ASP A O 1
ATOM 1388 N N . VAL A 1 181 ? -13.216 -2.068 37.847 1.00 80.44 181 VAL A N 1
ATOM 1389 C CA . VAL A 1 181 ? -11.763 -2.256 37.977 1.00 80.44 181 VAL A CA 1
ATOM 1390 C C . VAL A 1 181 ? -11.013 -1.012 37.510 1.00 80.44 181 VAL A C 1
ATOM 1392 O O . VAL A 1 181 ? -10.115 -0.549 38.207 1.00 80.44 181 VAL A O 1
ATOM 1395 N N . ARG A 1 182 ? -11.415 -0.408 36.389 1.00 78.31 182 ARG A N 1
ATOM 1396 C CA . ARG A 1 182 ? -10.822 0.822 35.849 1.00 78.31 182 ARG A CA 1
ATOM 1397 C C . ARG A 1 182 ? -10.988 2.000 36.808 1.00 78.31 182 ARG A C 1
ATOM 1399 O O . ARG A 1 182 ? -10.047 2.756 37.020 1.00 78.31 182 ARG A O 1
ATOM 1406 N N . ALA A 1 183 ? -12.159 2.141 37.429 1.00 80.12 183 ALA A N 1
ATOM 1407 C CA . ALA A 1 183 ? -12.432 3.216 38.382 1.00 80.12 183 ALA A CA 1
ATOM 1408 C C . ALA A 1 183 ? -11.630 3.098 39.694 1.00 80.12 183 ALA A C 1
ATOM 1410 O O . ALA A 1 183 ? -11.528 4.075 40.446 1.00 80.12 183 ALA A O 1
ATOM 1411 N N . LYS A 1 184 ? -11.088 1.912 40.005 1.00 79.69 184 LYS A N 1
ATOM 1412 C CA . LYS A 1 184 ? -10.340 1.625 41.242 1.00 79.69 184 LYS A CA 1
ATOM 1413 C C . LYS A 1 184 ? -8.943 1.047 40.994 1.00 79.69 184 LYS A C 1
ATOM 1415 O O . LYS A 1 184 ? -8.320 0.592 41.952 1.00 79.69 184 LYS A O 1
ATOM 1420 N N . ALA A 1 185 ? -8.437 1.109 39.764 1.00 79.38 185 ALA A N 1
ATOM 1421 C CA . ALA A 1 185 ? -7.226 0.414 39.330 1.00 79.38 185 ALA A CA 1
ATOM 1422 C C . ALA A 1 185 ? -6.002 0.751 40.198 1.00 79.38 185 ALA A C 1
ATOM 1424 O O . ALA A 1 185 ? -5.338 -0.156 40.697 1.00 79.38 185 ALA A O 1
ATOM 1425 N N . ASP A 1 186 ? -5.772 2.035 40.485 1.00 78.19 186 ASP A N 1
ATOM 1426 C CA . ASP A 1 186 ? -4.655 2.480 41.328 1.00 78.19 186 ASP A CA 1
ATOM 1427 C C . ASP A 1 186 ? -4.747 1.947 42.763 1.00 78.19 186 ASP A C 1
ATOM 1429 O O . ASP A 1 186 ? -3.748 1.535 43.347 1.00 78.19 186 ASP A O 1
ATOM 1433 N N . LYS A 1 187 ? -5.960 1.897 43.330 1.00 78.00 187 LYS A N 1
ATOM 1434 C CA . LYS A 1 187 ? -6.183 1.382 44.692 1.00 78.00 187 LYS A CA 1
ATOM 1435 C C . LYS A 1 187 ? -5.987 -0.127 44.766 1.00 78.00 187 LYS A C 1
ATOM 1437 O O . LYS A 1 187 ? -5.498 -0.628 45.774 1.00 78.00 187 LYS A O 1
ATOM 1442 N N . ILE A 1 188 ? -6.388 -0.842 43.716 1.00 78.31 188 ILE A N 1
ATOM 1443 C CA . ILE A 1 188 ? -6.189 -2.288 43.603 1.00 78.31 188 ILE A CA 1
ATOM 1444 C C . ILE A 1 188 ? -4.689 -2.579 43.488 1.00 78.31 188 ILE A C 1
ATOM 1446 O O . ILE A 1 188 ? -4.185 -3.416 44.228 1.00 78.31 188 ILE A O 1
ATOM 1450 N N . LEU A 1 189 ? -3.958 -1.838 42.650 1.00 78.69 189 LEU A N 1
ATOM 1451 C CA . LEU A 1 189 ? -2.512 -2.001 42.483 1.00 78.69 189 LEU A CA 1
ATOM 1452 C C . LEU A 1 189 ? -1.733 -1.698 43.774 1.00 78.69 189 LEU A C 1
ATOM 1454 O O . LEU A 1 189 ? -0.852 -2.468 44.154 1.00 78.69 189 LEU A O 1
ATOM 1458 N N . ASP A 1 190 ? -2.085 -0.626 44.484 1.00 76.69 190 ASP A N 1
ATOM 1459 C CA . ASP A 1 190 ? -1.486 -0.283 45.781 1.00 76.69 190 ASP A CA 1
ATOM 1460 C C . ASP A 1 190 ? -1.725 -1.386 46.829 1.00 76.69 190 ASP A C 1
ATOM 1462 O O . ASP A 1 190 ? -0.818 -1.788 47.567 1.00 76.69 190 ASP A O 1
ATOM 1466 N N . ARG A 1 191 ? -2.931 -1.972 46.829 1.00 75.19 191 ARG A N 1
ATOM 1467 C CA . ARG A 1 191 ? -3.275 -3.080 47.725 1.00 75.19 191 ARG A CA 1
ATOM 1468 C C . ARG A 1 191 ? -2.537 -4.372 47.378 1.00 75.19 191 ARG A C 1
ATOM 1470 O O . ARG A 1 191 ? -2.054 -5.046 48.289 1.00 75.19 191 ARG A O 1
ATOM 1477 N N . LEU A 1 192 ? -2.408 -4.681 46.087 1.00 72.56 192 LEU A N 1
ATOM 1478 C CA . LEU A 1 192 ? -1.674 -5.845 45.583 1.00 72.56 192 LEU A CA 1
ATOM 1479 C C . LEU A 1 192 ? -0.169 -5.755 45.887 1.00 72.56 192 LEU A C 1
ATOM 1481 O O . LEU A 1 192 ? 0.447 -6.775 46.181 1.00 72.56 192 LEU A O 1
ATOM 1485 N N . ARG A 1 193 ? 0.414 -4.547 45.899 1.00 66.94 193 ARG A N 1
ATOM 1486 C CA . ARG A 1 193 ? 1.825 -4.315 46.272 1.00 66.94 193 ARG A CA 1
ATOM 1487 C C . ARG A 1 193 ? 2.108 -4.455 47.768 1.00 66.94 193 ARG A C 1
ATOM 1489 O O . ARG A 1 193 ? 3.229 -4.786 48.141 1.00 66.94 193 ARG A O 1
ATOM 1496 N N . THR A 1 194 ? 1.120 -4.185 48.617 1.00 62.06 194 THR A N 1
ATOM 1497 C CA . THR A 1 194 ? 1.347 -3.998 50.059 1.00 62.06 194 THR A CA 1
ATOM 1498 C C . THR A 1 194 ? 1.089 -5.246 50.908 1.00 62.06 194 THR A C 1
ATOM 1500 O O . THR A 1 194 ? 1.533 -5.253 52.050 1.00 62.06 194 THR A O 1
ATOM 1503 N N . ASN A 1 195 ? 0.461 -6.306 50.368 1.00 56.47 195 ASN A N 1
ATOM 1504 C CA . ASN A 1 195 ? 0.163 -7.597 51.034 1.00 56.47 195 ASN A CA 1
ATOM 1505 C C . ASN A 1 195 ? -1.248 -7.725 51.667 1.00 56.47 195 ASN A C 1
ATOM 1507 O O . ASN A 1 195 ? -1.397 -7.804 52.886 1.00 56.47 195 ASN A O 1
ATOM 1511 N N . MET A 1 196 ? -2.305 -7.780 50.843 1.00 51.50 196 MET A N 1
ATOM 1512 C CA . MET A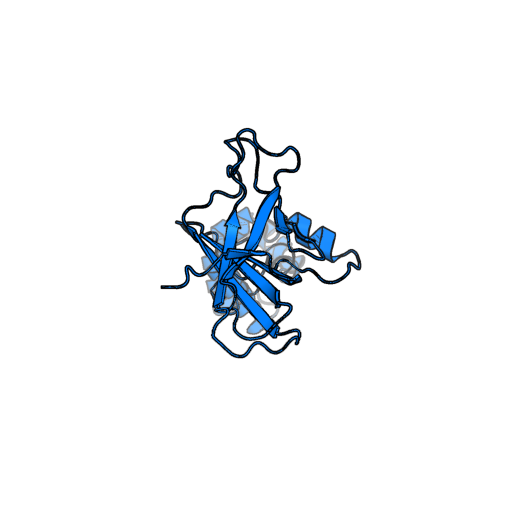 1 196 ? -3.618 -8.345 51.225 1.00 51.50 196 MET A CA 1
ATOM 1513 C C . MET A 1 196 ? -4.390 -8.783 49.963 1.00 51.50 196 MET A C 1
ATOM 1515 O O . MET A 1 196 ? -4.642 -7.934 49.108 1.00 51.50 196 MET A O 1
ATOM 1519 N N . PRO A 1 197 ? -4.757 -10.075 49.835 1.00 51.72 197 PRO A N 1
ATOM 1520 C CA . PRO A 1 197 ? -5.671 -10.732 50.769 1.00 51.72 197 PRO A CA 1
ATOM 1521 C C . PRO A 1 197 ? -5.032 -11.845 51.614 1.00 51.72 197 PRO A C 1
ATOM 1523 O O . PRO A 1 197 ? -3.942 -12.332 51.336 1.00 51.72 197 PRO A O 1
ATOM 1526 N N . CYS A 1 198 ? -5.752 -12.232 52.668 1.00 54.09 198 CYS A N 1
ATOM 1527 C CA . CYS A 1 198 ? -5.356 -13.154 53.742 1.00 54.09 198 CYS A CA 1
ATOM 1528 C C . CYS A 1 198 ? -5.055 -14.608 53.291 1.00 54.09 198 CYS A C 1
ATOM 1530 O O . CYS A 1 198 ? -4.709 -15.428 54.130 1.00 54.09 198 CYS A O 1
ATOM 1532 N N . ASP A 1 199 ? -5.137 -14.908 51.988 1.00 53.16 199 ASP A N 1
ATOM 1533 C CA . ASP A 1 199 ? -5.038 -16.260 51.407 1.00 53.16 199 ASP A CA 1
ATOM 1534 C C . ASP A 1 199 ? -3.831 -16.469 50.466 1.00 53.16 199 ASP A C 1
ATOM 1536 O O . ASP A 1 199 ? -3.701 -17.521 49.840 1.00 53.16 199 ASP A O 1
ATOM 1540 N N . GLY A 1 200 ? -2.933 -15.484 50.345 1.00 56.81 200 GLY A N 1
ATOM 1541 C CA . GLY A 1 200 ? -1.662 -15.631 49.625 1.00 56.81 200 GLY A CA 1
ATOM 1542 C C . GLY A 1 200 ? -1.378 -14.518 48.617 1.00 56.81 200 GLY A C 1
ATOM 1543 O O . GLY A 1 200 ? -2.272 -14.039 47.917 1.00 56.81 200 GLY A O 1
ATOM 1544 N N . LEU A 1 201 ? -0.105 -14.119 48.562 1.00 63.66 201 LEU A N 1
ATOM 1545 C CA . LEU A 1 201 ? 0.421 -13.088 47.669 1.00 63.66 201 LEU A CA 1
ATOM 1546 C C . LEU A 1 201 ? 0.277 -13.494 46.199 1.00 63.66 201 LEU A C 1
ATOM 1548 O O . LEU A 1 201 ? 0.566 -14.634 45.836 1.00 63.66 201 LEU A O 1
ATOM 1552 N N . TRP A 1 202 ? -0.108 -12.540 45.349 1.00 68.19 202 TRP A N 1
ATOM 1553 C CA . TRP A 1 202 ? 0.043 -12.700 43.905 1.00 68.19 202 TRP A CA 1
ATOM 1554 C C . TRP A 1 202 ? 1.530 -12.846 43.545 1.00 68.19 202 TRP A C 1
ATOM 1556 O O . TRP A 1 202 ? 2.369 -12.165 44.150 1.00 68.19 202 TRP A O 1
ATOM 1566 N N . PRO A 1 203 ? 1.879 -13.690 42.559 1.00 72.75 203 PRO A N 1
ATOM 1567 C CA . PRO A 1 203 ? 3.222 -13.711 42.005 1.00 72.75 203 PRO A CA 1
ATOM 1568 C C . PRO A 1 203 ? 3.594 -12.316 41.497 1.00 72.75 203 PRO A C 1
ATOM 1570 O O . PRO A 1 203 ? 2.762 -11.599 40.936 1.00 72.75 203 PRO A O 1
ATOM 1573 N N . ALA A 1 204 ? 4.863 -11.935 41.650 1.00 68.62 204 ALA A N 1
ATOM 1574 C CA . ALA A 1 204 ? 5.353 -10.642 41.171 1.00 68.62 204 ALA A CA 1
ATOM 1575 C C . ALA A 1 204 ? 5.106 -10.442 39.660 1.00 68.62 204 ALA A C 1
ATOM 1577 O O . ALA A 1 204 ? 4.926 -9.312 39.211 1.00 68.62 204 ALA A O 1
ATOM 1578 N N . GLU A 1 205 ? 5.042 -11.536 38.898 1.00 71.44 205 GLU A N 1
ATOM 1579 C CA . GLU A 1 205 ? 4.717 -11.549 37.469 1.00 71.44 205 GLU A CA 1
ATOM 1580 C C . GLU A 1 205 ? 3.278 -11.089 37.185 1.00 71.44 205 GLU A C 1
ATOM 1582 O O . GLU A 1 205 ? 3.063 -10.273 36.290 1.00 71.44 205 GLU A O 1
ATOM 1587 N N . ASP A 1 206 ? 2.302 -11.527 37.984 1.00 74.94 206 ASP A N 1
ATOM 1588 C CA . ASP A 1 206 ? 0.892 -11.156 37.809 1.00 74.94 206 ASP A CA 1
ATOM 1589 C C . ASP A 1 206 ? 0.642 -9.702 38.233 1.00 74.94 206 ASP A C 1
ATOM 1591 O O . ASP A 1 206 ? -0.132 -8.977 37.602 1.00 74.94 206 ASP A O 1
ATOM 1595 N N . VAL A 1 207 ? 1.362 -9.230 39.259 1.00 77.56 207 VAL A N 1
ATOM 1596 C CA . VAL A 1 207 ? 1.350 -7.815 39.667 1.00 77.56 207 VAL A CA 1
ATOM 1597 C C . VAL A 1 207 ? 1.971 -6.934 38.581 1.00 77.56 207 VAL A C 1
ATOM 1599 O O . VAL A 1 207 ? 1.418 -5.882 38.254 1.00 77.56 207 VAL A O 1
ATOM 1602 N N . ALA A 1 208 ? 3.083 -7.368 37.979 1.00 77.81 208 ALA A N 1
ATOM 1603 C CA . ALA A 1 208 ? 3.711 -6.664 36.865 1.00 77.81 208 ALA A CA 1
ATOM 1604 C C . ALA A 1 208 ? 2.805 -6.636 35.622 1.00 77.81 208 ALA A C 1
ATOM 1606 O O . ALA A 1 208 ? 2.738 -5.611 34.944 1.00 77.81 208 ALA A O 1
ATOM 1607 N N . ARG A 1 209 ? 2.055 -7.715 35.356 1.00 76.62 209 ARG A N 1
ATOM 1608 C CA . ARG A 1 209 ? 1.068 -7.788 34.267 1.00 76.62 209 ARG A CA 1
ATOM 1609 C C . ARG A 1 209 ? -0.095 -6.815 34.493 1.00 76.62 209 ARG A C 1
ATOM 1611 O O . ARG A 1 209 ? -0.477 -6.093 33.573 1.00 76.62 209 ARG A O 1
ATOM 1618 N N . PHE A 1 210 ? -0.599 -6.714 35.724 1.00 78.38 210 PHE A N 1
ATOM 1619 C CA . PHE A 1 210 ? -1.625 -5.731 36.089 1.00 78.38 210 PHE A CA 1
ATOM 1620 C C . PHE A 1 210 ? -1.110 -4.282 35.994 1.00 78.38 210 PHE A C 1
ATOM 1622 O O . PHE A 1 210 ? -1.802 -3.401 35.484 1.00 78.38 210 PHE A O 1
ATOM 1629 N N . GLU A 1 211 ? 0.133 -4.025 36.411 1.00 78.88 211 GLU A N 1
ATOM 1630 C CA . GLU A 1 211 ? 0.766 -2.709 36.265 1.00 78.88 211 GLU A CA 1
ATOM 1631 C C . GLU A 1 211 ? 0.974 -2.324 34.796 1.00 78.88 211 GLU A C 1
ATOM 1633 O O . GLU A 1 211 ? 0.719 -1.181 34.407 1.00 78.88 211 GLU A O 1
ATOM 1638 N N . ALA A 1 212 ? 1.421 -3.274 33.973 1.00 77.94 212 ALA A N 1
ATOM 1639 C CA . ALA A 1 212 ? 1.599 -3.083 32.541 1.00 77.94 212 ALA A CA 1
ATOM 1640 C C . ALA A 1 212 ? 0.265 -2.774 31.847 1.00 77.94 212 ALA A C 1
ATOM 1642 O O . ALA A 1 212 ? 0.218 -1.890 30.995 1.00 77.94 212 ALA A O 1
ATOM 1643 N N . TRP A 1 213 ? -0.834 -3.405 32.269 1.00 79.75 213 TRP A N 1
ATOM 1644 C CA . TRP A 1 213 ? -2.180 -3.093 31.780 1.00 79.75 213 TRP A CA 1
ATOM 1645 C C . TRP A 1 213 ? -2.634 -1.665 32.128 1.00 79.75 213 TRP A C 1
ATOM 1647 O O . TRP A 1 213 ? -3.169 -0.951 31.273 1.00 79.75 213 TRP A O 1
ATOM 1657 N N . ILE A 1 214 ? -2.364 -1.204 33.356 1.00 78.12 214 ILE A N 1
ATOM 1658 C CA . ILE A 1 214 ? -2.661 0.175 33.777 1.00 78.12 214 ILE A CA 1
ATOM 1659 C C . ILE A 1 214 ? -1.828 1.177 32.965 1.00 78.12 214 ILE A C 1
ATOM 1661 O O . ILE A 1 214 ? -2.377 2.142 32.428 1.00 78.12 214 ILE A O 1
ATOM 1665 N N . LYS A 1 215 ? -0.520 0.926 32.804 1.00 73.88 215 LYS A N 1
ATOM 1666 C CA . LYS A 1 215 ? 0.376 1.756 31.976 1.00 73.88 215 LYS A CA 1
ATOM 1667 C C . LYS A 1 215 ? -0.002 1.735 30.493 1.00 73.88 215 LYS A C 1
ATOM 1669 O O . LYS A 1 215 ? 0.159 2.746 29.815 1.00 73.88 215 LYS A O 1
ATOM 1674 N N . GLY A 1 216 ? -0.540 0.616 30.012 1.00 67.12 216 GLY A N 1
ATOM 1675 C CA . GLY A 1 216 ? -1.038 0.417 28.650 1.00 67.12 216 GLY A CA 1
ATOM 1676 C C . GLY A 1 216 ? -2.369 1.114 28.347 1.00 67.12 216 GLY A C 1
ATOM 1677 O O . GLY A 1 216 ? -2.870 1.004 27.230 1.00 67.12 216 GLY A O 1
ATOM 1678 N N . GLY A 1 217 ? -2.944 1.847 29.306 1.00 68.06 217 GLY A N 1
ATOM 1679 C CA . GLY A 1 217 ? -4.151 2.647 29.097 1.00 68.06 217 GLY A CA 1
ATOM 1680 C C . GLY A 1 217 ? -5.465 1.915 29.373 1.00 68.06 217 GLY A C 1
ATOM 1681 O O . GLY A 1 217 ? -6.509 2.404 28.942 1.00 68.06 217 GLY A O 1
ATOM 1682 N N . MET A 1 218 ? -5.433 0.795 30.113 1.00 64.56 218 MET A N 1
ATOM 1683 C CA . MET A 1 218 ? -6.620 0.041 30.552 1.00 64.56 218 MET A CA 1
ATOM 1684 C C . MET A 1 218 ? -7.510 -0.395 29.376 1.00 64.56 218 MET A C 1
ATOM 1686 O O . MET A 1 218 ? -8.709 -0.105 29.330 1.00 64.56 218 MET A O 1
ATOM 1690 N N . ALA A 1 219 ? -6.890 -1.060 28.398 1.00 60.41 219 ALA A N 1
ATOM 1691 C CA . ALA A 1 219 ? -7.577 -1.625 27.242 1.00 60.41 219 ALA A CA 1
ATOM 1692 C C . ALA A 1 219 ? -8.555 -2.734 27.672 1.00 60.41 219 ALA A C 1
ATOM 1694 O O . ALA A 1 219 ? -8.227 -3.547 28.540 1.00 60.41 219 ALA A O 1
ATOM 1695 N N . ALA A 1 220 ? -9.751 -2.746 27.076 1.00 54.25 220 ALA A N 1
ATOM 1696 C CA . ALA A 1 220 ? -10.732 -3.814 27.265 1.00 54.25 220 ALA A CA 1
ATOM 1697 C C . ALA A 1 220 ? -10.289 -5.107 26.578 1.00 54.25 220 ALA A C 1
ATOM 1699 O O . ALA A 1 220 ? -9.834 -5.011 25.416 1.00 54.25 220 ALA A O 1
#

Secondary structure (DSSP, 8-state):
-PPPPEEE-SEEEEEEEEEE-SSS-EEEEEEEEEESSTT-EEEEEEEPPPSS--TT-EEEEEEEEEPPPTTS----S-EEEEEEEEETT--TTTTTSTT----EEEEE-SS-EEEEE---HHHHHHHHTS---S-------SS-------IIIIIGGGS-HHHHHHHHHHTS--TT-HHHHHHHHHHHHHHHHHT--TT-PPPHHHHHHHHHHHHTT---

Nearest PDB structures (foldseek):
  8xrv-assembly2_F  TM=2.887E-01  e=1.556E-01  Cellulosimicrobium
  4zod-assembly1_B  TM=2.913E-01  e=5.965E-01  Listeria innocua Clip11262
  4zod-assembly1_A  TM=2.903E-01  e=7.616E-01  Listeria innocua Clip11262
  4zoe-assembly1_A  TM=2.614E-01  e=4.966E-01  Listeria innocua Clip11262
  4zo9-assembly1_B  TM=2.934E-01  e=1.791E+00  Listeria innocua Clip11262

Solvent-accessible surface area (backbone atoms only — not comparable to full-atom values): 12898 Å² total; per-residue (Å²): 131,87,78,77,47,76,42,66,28,39,33,68,76,45,66,41,48,33,56,43,91,56,103,63,20,34,39,38,39,38,41,33,27,31,29,66,35,45,67,59,44,77,46,42,75,46,70,68,84,72,96,59,76,55,93,79,30,49,51,46,26,39,37,29,23,29,48,45,61,90,89,52,93,64,50,86,39,80,30,81,45,64,31,74,49,80,42,74,71,53,49,52,64,38,60,69,37,93,86,36,37,48,36,25,44,32,41,37,31,72,76,40,72,50,70,36,66,53,63,55,72,71,56,45,54,57,57,65,73,47,97,73,85,90,66,68,57,51,83,59,69,96,65,87,84,72,81,84,54,26,37,73,80,60,49,41,74,71,58,48,73,66,58,32,53,49,37,39,73,76,71,68,45,48,69,84,37,67,68,54,37,65,77,40,43,70,62,51,50,55,38,64,74,71,75,59,62,100,86,60,83,77,54,71,67,59,54,49,50,55,50,50,26,57,75,67,68,63,48,106

Radius of gyration: 25.71 Å; Cα contacts (8 Å, |Δi|>4): 369; chains: 1; bounding box: 47×35×77 Å

Sequence (220 aa):
MATASVAKVYAVDELGVRITTTKKPWLLITARGRVNSTGWREAQLVAYTYLTAPADGVQEFDFVALRPDPGNAQLPVLTPVSTELELPDVGIKDYWGSKMPLRGIRVHAVSNRKEVDILGRSEAMAASAEPMSRSKAIYVCPIPDADVISFEADIKPLFRPMDVNVMQAIAGFNLHKLEDVRAKADKILDRLRTNMPCDGLWPAEDVARFEAWIKGGMAA

pLDDT: mean 76.8, std 15.12, range [32.81, 95.94]